Protein AF-A0A8T0K9V9-F1 (afdb_monomer_lite)

Structure (mmCIF, N/CA/C/O backbone):
data_AF-A0A8T0K9V9-F1
#
_entry.id   AF-A0A8T0K9V9-F1
#
loop_
_atom_site.group_PDB
_atom_site.id
_atom_site.type_symbol
_atom_site.label_atom_id
_atom_site.label_alt_id
_atom_site.label_comp_id
_atom_site.label_asym_id
_atom_site.label_entity_id
_atom_site.label_seq_id
_atom_site.pdbx_PDB_ins_code
_atom_site.Cartn_x
_atom_site.Cartn_y
_atom_site.Cartn_z
_atom_site.occupancy
_atom_site.B_iso_or_equiv
_atom_site.auth_seq_id
_atom_site.auth_comp_id
_atom_site.auth_asym_id
_atom_site.auth_atom_id
_atom_site.pdbx_PDB_model_num
ATOM 1 N N . MET A 1 1 ? 53.993 78.754 19.005 1.00 49.06 1 MET A N 1
ATOM 2 C CA . MET A 1 1 ? 53.383 77.654 19.781 1.00 49.06 1 MET A CA 1
ATOM 3 C C . MET A 1 1 ? 54.257 76.420 19.594 1.00 49.06 1 MET A C 1
ATOM 5 O O . MET A 1 1 ? 54.360 75.948 18.471 1.00 49.06 1 MET A O 1
ATOM 9 N N . GLY A 1 2 ? 55.010 76.030 20.627 1.00 36.38 2 GLY A N 1
ATOM 10 C CA . GLY A 1 2 ? 56.124 75.076 20.539 1.00 36.38 2 GLY A CA 1
ATOM 11 C C . GLY A 1 2 ? 55.754 73.613 20.822 1.00 36.38 2 GLY A C 1
ATOM 12 O O . GLY A 1 2 ? 54.993 73.338 21.738 1.00 36.38 2 GLY A O 1
ATOM 13 N N . GLU A 1 3 ? 56.299 72.740 19.970 1.00 30.52 3 GLU A N 1
ATOM 14 C CA . GLU A 1 3 ? 57.023 71.469 20.191 1.00 30.52 3 GLU A CA 1
ATOM 15 C C . GLU A 1 3 ? 56.778 70.508 21.390 1.00 30.52 3 GLU A C 1
ATOM 17 O O . GLU A 1 3 ? 56.715 70.913 22.544 1.00 30.52 3 GLU A O 1
ATOM 22 N N . ARG A 1 4 ? 56.937 69.209 21.039 1.00 33.09 4 ARG A N 1
ATOM 23 C CA . ARG A 1 4 ? 57.543 68.050 21.760 1.00 33.09 4 ARG A CA 1
ATOM 24 C C . ARG A 1 4 ? 56.681 66.994 22.484 1.00 33.09 4 ARG A C 1
ATOM 26 O O . ARG A 1 4 ? 56.208 67.188 23.590 1.00 33.09 4 ARG A O 1
ATOM 33 N N . ILE A 1 5 ? 56.590 65.831 21.816 1.00 41.34 5 ILE A N 1
ATOM 34 C CA . ILE A 1 5 ? 57.088 64.462 22.140 1.00 41.34 5 ILE A CA 1
ATOM 35 C C . ILE A 1 5 ? 57.384 64.084 23.619 1.00 41.34 5 ILE A C 1
ATOM 37 O O . ILE A 1 5 ? 58.019 64.852 24.338 1.00 41.34 5 ILE A O 1
ATOM 41 N N . HIS A 1 6 ? 57.142 62.785 23.899 1.00 37.69 6 HIS A N 1
ATOM 42 C CA . HIS A 1 6 ? 57.580 61.873 24.990 1.00 37.69 6 HIS A CA 1
ATOM 43 C C . HIS A 1 6 ? 56.507 61.653 26.068 1.00 37.69 6 HIS A C 1
ATOM 45 O O . HIS A 1 6 ? 55.886 62.599 26.519 1.00 37.69 6 HIS A O 1
ATOM 51 N N . GLY A 1 7 ? 56.217 60.449 26.560 1.00 33.22 7 GLY A N 1
ATOM 52 C CA . GLY A 1 7 ? 56.815 59.122 26.423 1.00 33.22 7 GLY A CA 1
ATOM 53 C C . GLY A 1 7 ? 56.425 58.294 27.660 1.00 33.22 7 GLY A C 1
ATOM 54 O O . GLY A 1 7 ? 56.064 58.880 28.672 1.00 33.22 7 GLY A O 1
ATOM 55 N N . GLY A 1 8 ? 56.536 56.962 27.572 1.00 33.56 8 GLY A N 1
ATOM 56 C CA . GLY A 1 8 ? 56.574 56.031 28.719 1.00 33.56 8 GLY A CA 1
ATOM 57 C C . GLY A 1 8 ? 55.235 55.838 29.453 1.00 33.56 8 GLY A C 1
ATOM 58 O O . GLY A 1 8 ? 54.564 56.790 29.801 1.00 33.56 8 GLY A O 1
ATOM 59 N N . GLY A 1 9 ? 54.727 54.635 29.708 1.00 34.03 9 GLY A N 1
ATOM 60 C CA . GLY A 1 9 ? 55.430 53.436 30.154 1.00 34.03 9 GLY A CA 1
ATOM 61 C C . GLY A 1 9 ? 55.174 53.206 31.655 1.00 34.03 9 GLY A C 1
ATOM 62 O O . GLY A 1 9 ? 55.412 54.099 32.458 1.00 34.03 9 GLY A O 1
ATOM 63 N N . ASN A 1 10 ? 54.749 51.982 31.991 1.00 38.03 10 ASN A N 1
ATOM 64 C CA . ASN A 1 10 ? 54.645 51.352 33.319 1.00 38.03 10 ASN A CA 1
ATOM 65 C C . ASN A 1 10 ? 53.397 51.582 34.190 1.00 38.03 10 ASN A C 1
ATOM 67 O O . ASN A 1 10 ? 53.400 52.342 35.153 1.00 38.03 10 ASN A O 1
ATOM 71 N N . GLY A 1 11 ? 52.390 50.735 33.952 1.00 38.50 11 GLY A N 1
ATOM 72 C CA . GLY A 1 11 ? 51.489 50.213 34.982 1.00 38.50 11 GLY A CA 1
ATOM 73 C C . GLY A 1 11 ? 51.527 48.683 34.937 1.00 38.50 11 GLY A C 1
ATOM 74 O O . GLY A 1 11 ? 50.989 48.080 34.012 1.00 38.50 11 GLY A O 1
ATOM 75 N N . ASN A 1 12 ? 52.227 48.074 35.895 1.00 41.50 12 ASN A N 1
ATOM 76 C CA . ASN A 1 12 ? 52.485 46.638 36.010 1.00 41.50 12 ASN A CA 1
ATOM 77 C C . ASN A 1 12 ? 51.187 45.828 36.177 1.00 41.50 12 ASN A C 1
ATOM 79 O O . ASN A 1 12 ? 50.644 45.731 37.276 1.00 41.50 12 ASN A O 1
ATOM 83 N N . GLY A 1 13 ? 50.718 45.206 35.095 1.00 38.53 13 GLY A N 1
ATOM 84 C CA . GLY A 1 13 ? 49.773 44.094 35.153 1.00 38.53 13 GLY A CA 1
ATOM 85 C C . GLY A 1 13 ? 50.539 42.787 35.330 1.00 38.53 13 GLY A C 1
ATOM 86 O O . GLY A 1 13 ? 51.265 42.367 34.431 1.00 38.53 13 GLY A O 1
ATOM 87 N N . CYS A 1 14 ? 50.398 42.152 36.492 1.00 48.59 14 CYS A N 1
ATOM 88 C CA . CYS A 1 14 ? 50.911 40.813 36.762 1.00 48.59 14 CYS A CA 1
ATOM 89 C C . CYS A 1 14 ? 50.160 39.789 35.897 1.00 48.59 14 CYS A C 1
ATOM 91 O O . CYS A 1 14 ? 49.126 39.260 36.301 1.00 48.59 14 CYS A O 1
ATOM 93 N N . TYR A 1 15 ? 50.668 39.511 34.698 1.00 40.44 15 TYR A N 1
ATOM 94 C CA . TYR A 1 15 ? 50.209 38.381 33.900 1.00 40.44 15 TYR A CA 1
ATOM 95 C C . TYR A 1 15 ? 50.884 37.115 34.424 1.00 40.44 15 TYR A C 1
ATOM 97 O O . TYR A 1 15 ? 52.093 36.933 34.283 1.00 40.44 15 TYR A O 1
ATOM 105 N N . PHE A 1 16 ? 50.093 36.242 35.044 1.00 42.12 16 PHE A N 1
ATOM 106 C CA . PHE A 1 16 ? 50.491 34.871 35.337 1.00 42.12 16 PHE A CA 1
ATOM 107 C C . PHE A 1 16 ? 50.891 34.185 34.027 1.00 42.12 16 PHE A C 1
ATOM 109 O O . PHE A 1 16 ? 50.049 33.888 33.180 1.00 42.12 16 PHE A O 1
ATOM 116 N N . HIS A 1 17 ? 52.191 33.963 33.849 1.00 38.41 17 HIS A N 1
ATOM 117 C CA . HIS A 1 17 ? 52.732 33.189 32.743 1.00 38.41 17 HIS A CA 1
ATOM 118 C C . HIS A 1 17 ? 52.486 31.707 33.049 1.00 38.41 17 HIS A C 1
ATOM 120 O O . HIS A 1 17 ? 53.282 31.054 33.721 1.00 38.41 17 HIS A O 1
ATOM 126 N N . PHE A 1 18 ? 51.336 31.186 32.622 1.00 40.88 18 PHE A N 1
ATOM 127 C CA . PHE A 1 18 ? 51.135 29.742 32.575 1.00 40.88 18 PHE A CA 1
ATOM 128 C C . PHE A 1 18 ? 51.980 29.178 31.424 1.00 40.88 18 PHE A C 1
ATOM 130 O O . PHE A 1 18 ? 51.902 29.709 30.312 1.00 40.88 18 PHE A O 1
ATOM 137 N N . PRO A 1 19 ? 52.791 28.128 31.652 1.00 54.06 19 PRO A N 1
ATOM 138 C CA . PRO A 1 19 ? 53.475 27.453 30.560 1.00 54.06 19 PRO A CA 1
ATOM 139 C C . PRO A 1 19 ? 52.430 26.903 29.575 1.00 54.06 19 PRO A C 1
ATOM 141 O O . PRO A 1 19 ? 51.376 26.425 30.011 1.00 54.06 19 PRO A O 1
ATOM 144 N N . PRO A 1 20 ? 52.684 26.966 28.257 1.00 51.59 20 PRO A N 1
ATOM 145 C CA . PRO A 1 20 ? 51.788 26.368 27.279 1.00 51.59 20 PRO A CA 1
ATOM 146 C C . PRO A 1 20 ? 51.631 24.867 27.581 1.00 51.59 20 PRO A C 1
ATOM 148 O O . PRO A 1 20 ? 52.621 24.214 27.930 1.00 51.59 20 PRO A O 1
ATOM 151 N N . PRO A 1 21 ? 50.416 24.299 27.464 1.00 51.41 21 PRO A N 1
ATOM 152 C CA . PRO A 1 21 ? 50.237 22.860 27.594 1.00 51.41 21 PRO A CA 1
ATOM 153 C C . PRO A 1 21 ? 51.125 22.152 26.560 1.00 51.41 21 PRO A C 1
ATOM 155 O O . PRO A 1 21 ? 51.281 22.667 25.445 1.00 51.41 21 PRO A O 1
ATOM 158 N N . PRO A 1 22 ? 51.721 20.995 26.902 1.00 51.38 22 PRO A N 1
ATOM 159 C CA . PRO A 1 22 ? 52.544 20.255 25.961 1.00 51.38 22 PRO A CA 1
ATOM 160 C C . PRO A 1 22 ? 51.727 19.996 24.696 1.00 51.38 22 PRO A C 1
ATOM 162 O O . PRO A 1 22 ? 50.596 19.508 24.756 1.00 51.38 22 PRO A O 1
ATOM 165 N N . SER A 1 23 ? 52.299 20.367 23.551 1.00 48.28 23 SER A N 1
ATOM 166 C CA . SER A 1 23 ? 51.749 20.042 22.240 1.00 48.28 23 SER A CA 1
ATOM 167 C C . SER A 1 23 ? 51.435 18.546 22.212 1.00 48.28 23 SER A C 1
ATOM 169 O O . SER A 1 23 ? 52.254 17.771 22.718 1.00 48.28 23 SER A O 1
ATOM 171 N N . PRO A 1 24 ? 50.288 18.110 21.656 1.00 47.69 24 PRO A N 1
ATOM 172 C CA . PRO A 1 24 ? 50.002 16.693 21.558 1.00 47.69 24 PRO A CA 1
ATOM 173 C C . PRO A 1 24 ? 51.162 16.059 20.803 1.00 47.69 24 PRO A C 1
ATOM 175 O O . PRO A 1 24 ? 51.429 16.385 19.643 1.00 47.69 24 PRO A O 1
ATOM 178 N N . VAL A 1 25 ? 51.894 15.204 21.513 1.00 41.22 25 VAL A N 1
ATOM 179 C CA . VAL A 1 25 ? 52.920 14.353 20.935 1.00 41.22 25 VAL A CA 1
ATOM 180 C C . VAL A 1 25 ? 52.225 13.663 19.775 1.00 41.22 25 VAL A C 1
ATOM 182 O O . VAL A 1 25 ? 51.202 13.003 19.967 1.00 41.22 25 VAL A O 1
ATOM 185 N N . ARG A 1 26 ? 52.707 13.899 18.553 1.00 44.88 26 ARG A N 1
ATOM 186 C CA . ARG A 1 26 ? 52.213 13.201 17.373 1.00 44.88 26 ARG A CA 1
ATOM 187 C C . ARG A 1 26 ? 52.628 11.748 17.536 1.00 44.88 26 ARG A C 1
ATOM 189 O O . ARG A 1 26 ? 53.677 11.335 17.046 1.00 44.88 26 ARG A O 1
ATOM 196 N N . SER A 1 27 ? 51.806 10.987 18.250 1.00 35.97 27 SER A N 1
ATOM 197 C CA . SER A 1 27 ? 51.788 9.539 18.208 1.00 35.97 27 SER A CA 1
ATOM 198 C C . SER A 1 27 ? 51.561 9.187 16.750 1.00 35.97 27 SER A C 1
ATOM 200 O O . SER A 1 27 ? 50.448 9.228 16.230 1.00 35.97 27 SER A O 1
ATOM 202 N N . SER A 1 28 ? 52.658 8.925 16.052 1.00 48.44 28 SER A N 1
ATOM 203 C CA . SER A 1 28 ? 52.647 8.350 14.718 1.00 48.44 28 SER A CA 1
ATOM 204 C C . SER A 1 28 ? 52.308 6.877 14.895 1.00 48.44 28 SER A C 1
ATOM 206 O O . SER A 1 28 ? 53.144 6.005 14.719 1.00 48.44 28 SER A O 1
ATOM 208 N N . SER A 1 29 ? 51.088 6.611 15.344 1.00 51.81 29 SER A N 1
ATOM 209 C CA . SER A 1 29 ? 50.519 5.279 15.462 1.00 51.81 29 SER A CA 1
ATOM 210 C C . SER A 1 29 ? 49.244 5.249 14.633 1.00 51.81 29 SER A C 1
ATOM 212 O O . SER A 1 29 ? 48.145 5.052 15.140 1.00 51.81 29 SER A O 1
ATOM 214 N N . SER A 1 30 ? 49.391 5.471 13.330 1.00 43.00 30 SER A N 1
ATOM 215 C CA . SER A 1 30 ? 48.490 4.848 12.372 1.00 43.00 30 SER A CA 1
ATOM 216 C C . SER A 1 30 ? 49.151 3.546 11.938 1.00 43.00 30 SER A C 1
ATOM 218 O O . SER A 1 30 ? 49.705 3.454 10.846 1.00 43.00 30 SER A O 1
ATOM 220 N N . SER A 1 31 ? 49.131 2.541 12.813 1.00 51.28 31 SER A N 1
ATOM 221 C CA . SER A 1 31 ? 49.179 1.158 12.351 1.00 51.28 31 SER A CA 1
ATOM 222 C C . SER A 1 31 ? 47.870 0.925 11.601 1.00 51.28 31 SER A C 1
ATOM 224 O O . SER A 1 31 ? 46.849 0.557 12.184 1.00 51.28 31 SER A O 1
ATOM 226 N N . ILE A 1 32 ? 47.871 1.283 10.320 1.00 49.62 32 ILE A N 1
ATOM 227 C CA . ILE A 1 32 ? 46.805 0.939 9.394 1.00 49.62 32 ILE A CA 1
ATOM 228 C C . ILE A 1 32 ? 46.822 -0.596 9.315 1.00 49.62 32 ILE A C 1
ATOM 230 O O . ILE A 1 32 ? 47.900 -1.172 9.163 1.00 49.62 32 ILE A O 1
ATOM 234 N N . PRO A 1 33 ? 45.680 -1.288 9.482 1.00 53.62 33 PRO A N 1
ATOM 235 C CA . PRO A 1 33 ? 45.641 -2.735 9.315 1.00 53.62 33 PRO A CA 1
ATOM 236 C C . PRO A 1 33 ? 46.193 -3.087 7.923 1.00 53.62 33 PRO A C 1
ATOM 238 O O . PRO A 1 33 ? 45.768 -2.452 6.952 1.00 53.62 33 PRO A O 1
ATOM 241 N N . PRO A 1 34 ? 47.104 -4.070 7.794 1.00 61.06 34 PRO A N 1
ATOM 242 C CA . PRO A 1 34 ? 47.804 -4.368 6.538 1.00 61.06 34 PRO A CA 1
ATOM 243 C C . PRO A 1 34 ? 46.846 -4.704 5.381 1.00 61.06 34 PRO A C 1
ATOM 245 O O . PRO A 1 34 ? 47.187 -4.536 4.212 1.00 61.06 34 PRO A O 1
ATOM 248 N N . ASP A 1 35 ? 45.615 -5.111 5.695 1.00 66.50 35 ASP A N 1
ATOM 249 C CA . ASP A 1 35 ? 44.564 -5.387 4.716 1.00 66.50 35 ASP A CA 1
ATOM 250 C C . ASP A 1 35 ? 44.012 -4.128 4.040 1.00 66.50 35 ASP A C 1
ATOM 252 O O . ASP A 1 35 ? 43.646 -4.173 2.868 1.00 66.50 35 ASP A O 1
ATOM 256 N N . ARG A 1 36 ? 43.990 -2.975 4.724 1.00 70.88 36 ARG A N 1
ATOM 257 C CA . ARG A 1 36 ? 43.486 -1.724 4.134 1.00 70.88 36 ARG A CA 1
ATOM 258 C C . ARG A 1 36 ? 44.461 -1.159 3.107 1.00 70.88 36 ARG A C 1
ATOM 260 O O . ARG A 1 36 ? 44.022 -0.629 2.094 1.00 70.88 36 ARG A O 1
ATOM 267 N N . GLU A 1 37 ? 45.762 -1.271 3.354 1.00 74.94 37 GLU A N 1
ATOM 268 C CA . GLU A 1 37 ? 46.802 -0.850 2.405 1.00 74.94 37 GLU A CA 1
ATOM 269 C C . GLU A 1 37 ? 46.832 -1.759 1.179 1.00 74.94 37 GLU A C 1
ATOM 271 O O . GLU A 1 37 ? 46.924 -1.261 0.058 1.00 74.94 37 GLU A O 1
ATOM 276 N N . ARG A 1 38 ? 46.662 -3.072 1.380 1.00 72.62 38 ARG A N 1
ATOM 277 C CA . ARG A 1 38 ? 46.495 -4.038 0.287 1.00 72.62 38 ARG A CA 1
ATOM 278 C C . ARG A 1 38 ? 45.258 -3.737 -0.546 1.00 72.62 38 ARG A C 1
ATOM 280 O O . ARG A 1 38 ? 45.383 -3.593 -1.753 1.00 72.62 38 ARG A O 1
ATOM 287 N N . TYR A 1 39 ? 44.108 -3.541 0.094 1.00 78.94 39 TYR A N 1
ATOM 288 C CA . TYR A 1 39 ? 42.864 -3.182 -0.585 1.00 78.94 39 TYR A CA 1
ATOM 289 C C . TYR A 1 39 ? 42.987 -1.862 -1.357 1.0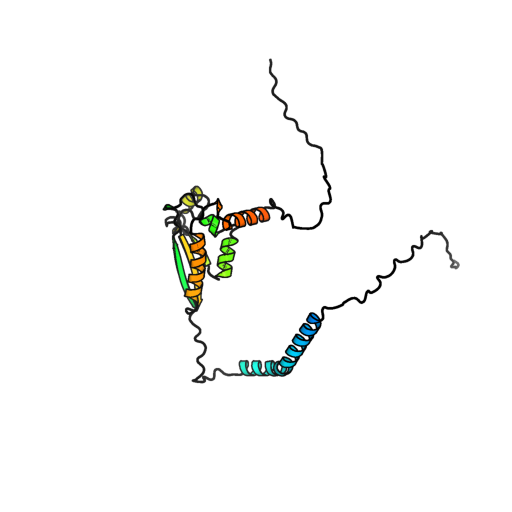0 78.94 39 TYR A C 1
ATOM 291 O O . TYR A 1 39 ? 42.531 -1.745 -2.492 1.00 78.94 39 TYR A O 1
ATOM 299 N N . PHE A 1 40 ? 43.649 -0.861 -0.769 1.00 80.44 40 PHE A N 1
ATOM 300 C CA . PHE A 1 40 ? 43.870 0.417 -1.437 1.00 80.44 40 PHE A CA 1
ATOM 301 C C . PHE A 1 40 ? 44.824 0.276 -2.628 1.00 80.44 40 PHE A C 1
ATOM 303 O O . PHE A 1 40 ? 44.564 0.864 -3.672 1.00 80.44 40 PHE A O 1
ATOM 310 N N . ALA A 1 41 ? 45.889 -0.522 -2.502 1.00 80.19 41 ALA A N 1
ATOM 311 C CA . ALA A 1 41 ? 46.809 -0.827 -3.595 1.00 80.19 41 ALA A CA 1
ATOM 312 C C . ALA A 1 41 ? 46.126 -1.618 -4.721 1.00 80.19 41 ALA A C 1
ATOM 314 O O . ALA A 1 41 ? 46.382 -1.355 -5.895 1.00 80.19 41 ALA A O 1
ATOM 315 N N . GLU A 1 42 ? 45.222 -2.532 -4.376 1.00 81.44 42 GLU A N 1
ATOM 316 C CA . GLU A 1 42 ? 44.453 -3.341 -5.319 1.00 81.44 42 GLU A CA 1
ATOM 317 C C . GLU A 1 42 ? 43.449 -2.482 -6.102 1.00 81.44 42 GLU A C 1
ATOM 319 O O . GLU A 1 42 ? 43.451 -2.512 -7.332 1.00 81.44 42 GLU A O 1
ATOM 324 N N . LEU A 1 43 ? 42.713 -1.594 -5.420 1.00 81.88 43 LEU A N 1
ATOM 325 C CA . LEU A 1 43 ? 41.870 -0.570 -6.053 1.00 81.88 43 LEU A CA 1
ATOM 326 C C . LEU A 1 43 ? 42.670 0.368 -6.968 1.00 81.88 43 LEU A C 1
ATOM 328 O O . LEU A 1 43 ? 42.202 0.756 -8.040 1.00 81.88 43 LEU A O 1
ATOM 332 N N . LEU A 1 44 ? 43.881 0.757 -6.561 1.00 80.38 44 LEU A N 1
ATOM 333 C CA . LEU A 1 44 ? 44.745 1.632 -7.357 1.00 80.38 44 LEU A CA 1
ATOM 334 C C . LEU A 1 44 ? 45.274 0.915 -8.603 1.00 80.38 44 LEU A C 1
ATOM 336 O O . LEU A 1 44 ? 45.301 1.509 -9.682 1.00 80.38 44 LEU A O 1
ATOM 340 N N . ALA A 1 45 ? 45.643 -0.359 -8.470 1.00 84.19 45 ALA A N 1
ATOM 341 C CA . ALA A 1 45 ? 46.053 -1.206 -9.581 1.00 84.19 45 ALA A CA 1
ATOM 342 C C . ALA A 1 45 ? 44.894 -1.438 -10.559 1.00 84.19 45 ALA A C 1
ATOM 344 O O . ALA A 1 45 ? 45.079 -1.347 -11.771 1.00 84.19 45 ALA A O 1
ATOM 345 N N . GLU A 1 46 ? 43.684 -1.675 -10.057 1.00 81.00 46 GLU A N 1
ATOM 346 C CA . GLU A 1 46 ? 42.486 -1.840 -10.879 1.00 81.00 46 GLU A CA 1
ATOM 347 C C . GLU A 1 46 ? 42.116 -0.546 -11.613 1.00 81.00 46 GLU A C 1
ATOM 349 O O . GLU A 1 46 ? 41.864 -0.557 -12.820 1.00 81.00 46 GLU A O 1
ATOM 354 N N . ARG A 1 47 ? 42.225 0.603 -10.938 1.00 77.69 47 ARG A N 1
ATOM 355 C CA . ARG A 1 47 ? 42.083 1.909 -11.586 1.00 77.69 47 ARG A CA 1
ATOM 356 C C . ARG A 1 47 ? 43.113 2.095 -12.700 1.00 77.69 47 ARG A C 1
ATOM 358 O O . ARG A 1 47 ? 42.738 2.546 -13.779 1.00 77.69 47 ARG A O 1
ATOM 365 N N . GLN A 1 48 ? 44.385 1.756 -12.475 1.00 80.44 48 GLN A N 1
ATOM 366 C CA . GLN A 1 48 ? 45.428 1.873 -13.503 1.00 80.44 48 GLN A CA 1
ATOM 367 C C . GLN A 1 48 ? 45.170 0.967 -14.717 1.00 80.44 48 GLN A C 1
ATOM 369 O O . GLN A 1 48 ? 45.459 1.386 -15.836 1.00 80.44 48 GLN A O 1
ATOM 374 N N . LYS A 1 49 ? 44.547 -0.208 -14.535 1.00 81.06 49 LYS A N 1
ATOM 375 C CA . LYS A 1 49 ? 44.096 -1.064 -15.651 1.00 81.06 49 LYS A CA 1
ATOM 376 C C . LYS A 1 49 ? 43.015 -0.396 -16.509 1.00 81.06 49 LYS A C 1
ATOM 378 O O . LYS A 1 49 ? 42.943 -0.663 -17.703 1.00 81.06 49 LYS A O 1
ATOM 383 N N . LEU A 1 50 ? 42.198 0.482 -15.923 1.00 73.88 50 LEU A N 1
ATOM 384 C CA . LEU A 1 50 ? 41.126 1.199 -16.621 1.00 73.88 50 LEU A CA 1
ATOM 385 C C . LEU A 1 50 ? 41.593 2.502 -17.296 1.00 73.88 50 LEU A C 1
ATOM 387 O O . LEU A 1 50 ? 40.949 2.957 -18.239 1.00 73.88 50 LEU A O 1
ATOM 391 N N . VAL A 1 51 ? 42.721 3.090 -16.872 1.00 77.19 51 VAL A N 1
ATOM 392 C CA . VAL A 1 51 ? 43.266 4.356 -17.416 1.00 77.19 51 VAL A CA 1
ATOM 393 C C . VAL A 1 51 ? 43.420 4.368 -18.951 1.00 77.19 51 VAL A C 1
ATOM 395 O O . VAL A 1 51 ? 43.023 5.370 -19.553 1.00 77.19 51 VAL A O 1
ATOM 398 N N . PRO A 1 52 ? 43.913 3.306 -19.621 1.00 77.50 52 PRO A N 1
ATOM 399 C CA . PRO A 1 52 ? 44.004 3.273 -21.085 1.00 77.50 52 PRO A CA 1
ATOM 400 C C . PRO A 1 52 ? 42.641 3.391 -21.779 1.00 77.50 52 PRO A C 1
ATOM 402 O O . PRO A 1 52 ? 42.540 3.979 -22.852 1.00 77.50 52 PRO A O 1
ATOM 405 N N . PHE A 1 53 ? 41.575 2.891 -21.147 1.00 71.50 53 PHE A N 1
ATOM 406 C CA . PHE A 1 53 ? 40.216 2.937 -21.687 1.00 71.50 53 PHE A CA 1
ATOM 407 C C . PHE A 1 53 ? 39.544 4.293 -21.461 1.00 71.50 53 PHE A C 1
ATOM 409 O O . PHE A 1 53 ? 38.710 4.696 -22.267 1.00 71.50 53 PHE A O 1
ATOM 416 N N . VAL A 1 54 ? 39.953 5.050 -20.435 1.00 70.06 54 VAL A N 1
ATOM 417 C CA . VAL A 1 54 ? 39.443 6.412 -20.184 1.00 70.06 54 VAL A CA 1
ATOM 418 C C . VAL A 1 54 ? 39.769 7.362 -21.338 1.00 70.06 54 VAL A C 1
ATOM 420 O O . VAL A 1 54 ? 38.984 8.261 -21.621 1.00 70.06 54 VAL A O 1
ATOM 423 N N . GLN A 1 55 ? 40.876 7.143 -22.052 1.00 66.00 55 GLN A N 1
ATOM 424 C CA . GLN A 1 55 ? 41.221 7.928 -23.244 1.00 66.00 55 GLN A CA 1
ATOM 425 C C . GLN A 1 55 ? 40.407 7.529 -24.485 1.00 66.00 55 GLN A C 1
ATOM 427 O O . GLN A 1 55 ? 40.269 8.332 -25.406 1.00 66.00 55 GLN A O 1
ATOM 432 N N . ILE A 1 56 ? 39.831 6.322 -24.483 1.00 65.75 56 ILE A N 1
ATOM 433 C CA . ILE A 1 56 ? 38.993 5.780 -25.561 1.00 65.75 56 ILE A CA 1
ATOM 434 C C . ILE A 1 56 ? 37.514 6.157 -25.349 1.00 65.75 56 ILE A C 1
ATOM 436 O O . ILE A 1 56 ? 36.769 6.318 -26.313 1.00 65.75 56 ILE A O 1
ATOM 440 N N . LEU A 1 57 ? 37.081 6.401 -24.104 1.00 65.56 57 LEU A N 1
ATOM 441 C CA . LEU A 1 57 ? 35.707 6.821 -23.775 1.00 65.56 57 LEU A CA 1
ATOM 442 C C . LEU A 1 57 ? 35.201 8.057 -24.562 1.00 65.56 57 LEU A C 1
ATOM 444 O O . LEU A 1 57 ? 34.063 8.009 -25.042 1.00 65.56 57 LEU A O 1
ATOM 448 N N . PRO A 1 58 ? 35.989 9.134 -24.771 1.00 64.94 58 PRO A N 1
ATOM 449 C CA . PRO A 1 58 ? 35.588 10.281 -25.591 1.00 64.94 58 PRO A CA 1
ATOM 450 C C . PRO A 1 58 ? 35.423 9.924 -27.073 1.00 64.94 58 PRO A C 1
ATOM 452 O O . PRO A 1 58 ? 34.624 10.533 -27.779 1.00 64.94 58 PRO A O 1
ATOM 455 N N . GLN A 1 59 ? 36.171 8.934 -27.564 1.00 65.81 59 GLN A N 1
ATOM 456 C CA . GLN A 1 59 ? 36.088 8.472 -28.951 1.00 65.81 59 GLN A CA 1
ATOM 457 C C . GLN A 1 59 ? 34.886 7.542 -29.142 1.00 65.81 59 GLN A C 1
ATOM 459 O O . GLN A 1 59 ? 34.168 7.689 -30.127 1.00 65.81 59 GLN A O 1
ATOM 464 N N . CYS A 1 60 ? 34.590 6.674 -28.169 1.00 57.75 60 CYS A N 1
ATOM 465 C CA . CYS A 1 60 ? 33.374 5.858 -28.155 1.00 57.75 60 CYS A CA 1
ATOM 466 C C . CYS A 1 60 ? 32.109 6.717 -28.111 1.00 57.75 60 CYS A C 1
ATOM 468 O O . CYS A 1 60 ? 31.193 6.487 -28.890 1.00 57.75 60 CYS A O 1
ATOM 470 N N . THR A 1 61 ? 32.064 7.737 -27.250 1.00 60.22 61 THR A N 1
ATOM 471 C CA . THR A 1 61 ? 30.925 8.672 -27.183 1.00 60.22 61 THR A CA 1
ATOM 472 C C . THR A 1 61 ? 30.788 9.491 -28.461 1.00 60.22 61 THR A C 1
ATOM 474 O O . THR A 1 61 ? 29.677 9.641 -28.968 1.00 60.22 61 THR A O 1
ATOM 477 N N . LYS A 1 62 ? 31.898 9.953 -29.051 1.00 61.75 62 LYS A N 1
ATOM 478 C CA . LYS A 1 62 ? 31.860 10.659 -30.338 1.00 61.75 62 LYS A CA 1
ATOM 479 C C . LYS A 1 62 ? 31.370 9.754 -31.475 1.00 61.75 62 LYS A C 1
ATOM 481 O O . LYS A 1 62 ? 30.537 10.205 -32.250 1.00 61.75 62 LYS A O 1
ATOM 486 N N . LEU A 1 63 ? 31.789 8.485 -31.532 1.00 59.44 63 LEU A N 1
ATOM 487 C CA . LEU A 1 63 ? 31.270 7.495 -32.490 1.00 59.44 63 LEU A CA 1
ATOM 488 C C . LEU A 1 63 ? 29.785 7.170 -32.255 1.00 59.44 63 LEU A C 1
ATOM 490 O O . LEU A 1 63 ? 29.036 7.065 -33.221 1.00 59.44 63 LEU A O 1
ATOM 494 N N . LEU A 1 64 ? 29.339 7.093 -30.995 1.00 58.94 64 LEU A N 1
ATOM 495 C CA . LEU A 1 64 ? 27.925 6.899 -30.645 1.00 58.94 64 LEU A CA 1
ATOM 496 C C . LEU A 1 64 ? 27.041 8.076 -31.093 1.00 58.94 64 LEU A C 1
ATOM 498 O O . LEU A 1 64 ? 25.873 7.884 -31.408 1.00 58.94 64 LEU A O 1
ATOM 502 N N . THR A 1 65 ? 27.600 9.290 -31.115 1.00 58.03 65 THR A N 1
ATOM 503 C CA . THR A 1 65 ? 26.863 10.534 -31.405 1.00 58.03 65 THR A CA 1
ATOM 504 C C . THR A 1 65 ? 26.956 10.943 -32.884 1.00 58.03 65 THR A C 1
ATOM 506 O O . THR A 1 65 ? 26.095 11.669 -33.369 1.00 58.03 65 THR A O 1
ATOM 509 N N . GLN A 1 66 ? 27.985 10.491 -33.619 1.00 52.06 66 GLN A N 1
ATOM 510 C CA . GLN A 1 66 ? 28.163 10.762 -35.057 1.00 52.06 66 GLN A CA 1
ATOM 511 C C . GLN A 1 66 ? 27.578 9.689 -35.980 1.00 52.06 66 GLN A C 1
ATOM 513 O O . GLN A 1 66 ? 27.593 9.890 -37.194 1.00 52.06 66 GLN A O 1
ATOM 518 N N . ALA A 1 67 ? 27.068 8.575 -35.450 1.00 46.25 67 ALA A N 1
ATOM 519 C CA . ALA A 1 67 ? 26.340 7.609 -36.259 1.00 46.25 67 ALA A CA 1
ATOM 520 C C . ALA A 1 67 ? 25.055 8.269 -36.806 1.00 46.25 67 ALA A C 1
ATOM 522 O O . ALA A 1 67 ? 24.181 8.642 -36.019 1.00 46.25 67 ALA A O 1
ATOM 523 N N . PRO A 1 68 ? 24.895 8.424 -38.136 1.00 50.41 68 PRO A N 1
ATOM 524 C CA . PRO A 1 68 ? 23.586 8.711 -38.710 1.00 50.41 68 PRO A CA 1
ATOM 525 C C . PRO A 1 68 ? 22.652 7.537 -38.371 1.00 50.41 68 PRO A C 1
ATOM 527 O O . PRO A 1 68 ? 23.155 6.436 -38.120 1.00 50.41 68 PRO A O 1
ATOM 530 N N . PRO A 1 69 ? 21.316 7.691 -38.424 1.00 51.41 69 PRO A N 1
ATOM 531 C CA . PRO A 1 69 ? 20.394 6.559 -38.387 1.00 51.41 69 PRO A CA 1
ATOM 532 C C . PRO A 1 69 ? 20.537 5.760 -39.694 1.00 51.41 69 PRO A C 1
ATOM 534 O O . PRO A 1 69 ? 19.694 5.803 -40.583 1.00 51.41 69 PRO A O 1
ATOM 537 N N . MET A 1 70 ? 21.668 5.082 -39.859 1.00 49.16 70 MET A N 1
ATOM 538 C CA . MET A 1 70 ? 21.953 4.199 -40.971 1.00 49.16 70 MET A CA 1
ATOM 539 C C . MET A 1 70 ? 21.485 2.821 -40.519 1.00 49.16 70 MET A C 1
ATOM 541 O O . MET A 1 70 ? 22.107 2.182 -39.671 1.00 49.16 70 MET A O 1
ATOM 545 N N . GLY A 1 71 ? 20.317 2.424 -41.022 1.00 48.84 71 GLY A N 1
ATOM 546 C CA . GLY A 1 71 ? 19.717 1.125 -40.761 1.00 48.84 71 GLY A CA 1
ATOM 547 C C . GLY A 1 71 ? 20.660 0.002 -41.175 1.00 48.84 71 GLY A C 1
ATOM 548 O O . GLY A 1 71 ? 20.772 -0.325 -42.352 1.00 48.84 71 GLY A O 1
ATOM 549 N N . TRP A 1 72 ? 21.324 -0.592 -40.189 1.00 42.09 72 TRP A N 1
ATOM 550 C CA . TRP A 1 72 ? 21.904 -1.922 -40.289 1.00 42.09 72 TRP A CA 1
ATOM 551 C C . TRP A 1 72 ? 20.764 -2.945 -40.176 1.00 42.09 72 TRP A C 1
ATOM 553 O O . TRP A 1 72 ? 20.125 -3.005 -39.122 1.00 42.09 72 TRP A O 1
ATOM 563 N N . PRO A 1 73 ? 20.489 -3.779 -41.195 1.00 49.44 73 PRO A N 1
ATOM 564 C CA . PRO A 1 73 ? 19.581 -4.908 -41.046 1.00 49.44 73 PRO A CA 1
ATOM 565 C C . PRO A 1 73 ? 20.332 -6.014 -40.293 1.00 49.44 73 PRO A C 1
ATOM 567 O O . PRO A 1 73 ? 20.919 -6.901 -40.902 1.00 49.44 73 PRO A O 1
ATOM 570 N N . GLY A 1 74 ? 20.408 -5.928 -38.963 1.00 46.59 74 GLY A N 1
ATOM 571 C CA . GLY A 1 74 ? 21.110 -6.964 -38.195 1.00 46.59 74 GLY A CA 1
ATOM 572 C C . GLY A 1 74 ? 21.352 -6.718 -36.710 1.00 46.59 74 GLY A C 1
ATOM 573 O O . GLY A 1 74 ? 21.679 -7.670 -36.012 1.00 46.59 74 GLY A O 1
ATOM 574 N N . THR A 1 75 ? 21.148 -5.506 -36.189 1.00 44.00 75 THR A N 1
ATOM 575 C CA . THR A 1 75 ? 21.005 -5.314 -34.740 1.00 44.00 75 THR A CA 1
ATOM 576 C C . THR A 1 75 ? 19.536 -5.043 -34.469 1.00 44.00 75 THR A C 1
ATOM 578 O O . THR A 1 75 ? 19.002 -3.998 -34.841 1.00 44.00 75 THR A O 1
ATOM 581 N N . GLN A 1 76 ? 18.836 -6.044 -33.931 1.00 45.75 76 GLN A N 1
ATOM 582 C CA . GLN A 1 76 ? 17.518 -5.829 -33.356 1.00 45.75 76 GLN A CA 1
ATOM 583 C C . GLN A 1 76 ? 17.715 -4.768 -32.278 1.00 45.75 76 GLN A C 1
ATOM 585 O O . GLN A 1 76 ? 18.282 -5.049 -31.222 1.00 45.75 76 GLN A O 1
ATOM 590 N N . GLY A 1 77 ? 17.308 -3.530 -32.577 1.00 47.41 77 GLY A N 1
ATOM 591 C CA . GLY A 1 77 ? 17.071 -2.547 -31.538 1.00 47.41 77 GLY A CA 1
ATOM 592 C C . GLY A 1 77 ? 16.264 -3.266 -30.475 1.00 47.41 77 GLY A C 1
ATOM 593 O O . GLY A 1 77 ? 15.293 -3.939 -30.826 1.00 47.41 77 GLY A O 1
ATOM 594 N N . VAL A 1 78 ? 16.737 -3.222 -29.226 1.00 54.81 78 VAL A N 1
ATOM 595 C CA . VAL A 1 78 ? 15.978 -3.722 -28.079 1.00 54.81 78 VAL A CA 1
ATOM 596 C C . VAL A 1 78 ? 14.541 -3.284 -28.336 1.00 54.81 78 VAL A C 1
ATOM 598 O O . VAL A 1 78 ? 14.339 -2.072 -28.471 1.00 54.81 78 VAL A O 1
ATOM 601 N N . PRO A 1 79 ? 13.589 -4.211 -28.560 1.00 57.94 79 PRO A N 1
ATOM 602 C CA . PRO A 1 79 ? 12.223 -3.802 -28.801 1.00 57.94 79 PRO A CA 1
ATOM 603 C C . PRO A 1 79 ? 11.860 -2.994 -27.566 1.00 57.94 79 PRO A C 1
ATOM 605 O O . PRO A 1 79 ? 11.887 -3.524 -26.458 1.00 57.94 79 PRO A O 1
ATOM 608 N N . SER A 1 80 ? 11.664 -1.685 -27.725 1.00 64.56 80 SER A N 1
ATOM 609 C CA . SER A 1 80 ? 11.179 -0.849 -26.640 1.00 64.56 80 SER A CA 1
ATOM 610 C C . SER A 1 80 ? 9.779 -1.363 -26.380 1.00 64.56 80 SER A C 1
ATOM 612 O O . SER A 1 80 ? 8.850 -1.039 -27.127 1.00 64.56 80 SER A O 1
ATOM 614 N N . THR A 1 81 ? 9.655 -2.285 -25.435 1.00 79.88 81 THR A N 1
ATOM 615 C CA . THR A 1 81 ? 8.382 -2.924 -25.181 1.00 79.88 81 THR A CA 1
ATOM 616 C C . THR A 1 81 ? 7.423 -1.850 -24.695 1.00 79.88 81 THR A C 1
ATOM 618 O O . THR A 1 81 ? 7.816 -0.956 -23.933 1.00 79.88 81 THR A O 1
ATOM 621 N N . PRO A 1 82 ? 6.199 -1.826 -25.246 1.00 87.62 82 PRO A N 1
ATOM 622 C CA . PRO A 1 82 ? 5.276 -0.742 -24.979 1.00 87.62 82 PRO A CA 1
ATOM 623 C C . PRO A 1 82 ? 5.009 -0.677 -23.477 1.00 87.62 82 PRO A C 1
ATOM 625 O O . PRO A 1 82 ? 4.809 -1.700 -22.817 1.00 87.62 82 PRO A O 1
ATOM 628 N N . ILE A 1 83 ? 5.026 0.540 -22.934 1.00 91.62 83 ILE A N 1
ATOM 629 C CA . ILE A 1 83 ? 4.613 0.770 -21.553 1.00 91.62 83 ILE A CA 1
ATOM 630 C C . ILE A 1 83 ? 3.110 0.534 -21.507 1.00 91.62 83 ILE A C 1
ATOM 632 O O . ILE A 1 83 ? 2.335 1.205 -22.189 1.00 91.62 83 ILE A O 1
ATOM 636 N N . VAL A 1 84 ? 2.709 -0.446 -20.711 1.00 94.19 84 VAL A N 1
ATOM 637 C CA . VAL A 1 84 ? 1.314 -0.800 -20.497 1.00 94.19 84 VAL A CA 1
ATOM 638 C C . VAL A 1 84 ? 0.923 -0.423 -19.077 1.00 94.19 84 VAL A C 1
ATOM 640 O O . VAL A 1 84 ? 1.735 -0.447 -18.154 1.00 94.19 84 VAL A O 1
ATOM 643 N N . LYS A 1 85 ? -0.348 -0.077 -18.895 1.00 95.75 85 LYS A N 1
ATOM 644 C CA . LYS A 1 85 ? -0.938 0.154 -17.579 1.00 95.75 85 LYS A CA 1
ATOM 645 C C . LYS A 1 85 ? -1.826 -1.029 -17.227 1.00 95.75 85 LYS A C 1
ATOM 647 O O . LYS A 1 85 ? -2.717 -1.386 -17.996 1.00 95.75 85 LYS A O 1
ATOM 652 N N . ARG A 1 86 ? -1.602 -1.628 -16.061 1.00 95.69 86 ARG A N 1
ATOM 653 C CA . ARG A 1 86 ? -2.429 -2.718 -15.526 1.00 95.69 86 ARG A CA 1
ATOM 654 C C . ARG A 1 86 ? -2.881 -2.377 -14.113 1.00 95.69 86 ARG A C 1
ATOM 656 O O . ARG A 1 86 ? -2.159 -1.731 -13.357 1.00 95.69 86 ARG A O 1
ATOM 663 N N . VAL A 1 87 ? -4.097 -2.802 -13.780 1.00 96.50 87 VAL A N 1
ATOM 664 C CA . VAL A 1 87 ? -4.714 -2.572 -12.472 1.00 96.50 87 VAL A CA 1
ATOM 665 C C . VAL A 1 87 ? -5.249 -3.897 -11.943 1.00 96.50 87 VAL A C 1
ATOM 667 O O . VAL A 1 87 ? -5.992 -4.579 -12.645 1.00 96.50 87 VAL A O 1
ATOM 670 N N . ILE A 1 88 ? -4.882 -4.247 -10.712 1.00 96.62 88 ILE A N 1
ATOM 671 C CA . ILE A 1 88 ? -5.388 -5.420 -9.991 1.00 96.62 88 ILE A CA 1
ATOM 672 C C . ILE A 1 88 ? -6.227 -4.948 -8.809 1.00 96.62 88 ILE A C 1
ATOM 674 O O . ILE A 1 88 ? -5.864 -3.994 -8.121 1.00 96.62 88 ILE A O 1
ATOM 678 N N . ARG A 1 89 ? -7.344 -5.633 -8.564 1.00 96.44 89 ARG A N 1
ATOM 679 C CA . ARG A 1 89 ? -8.215 -5.411 -7.410 1.00 96.44 89 ARG A CA 1
ATOM 680 C C . ARG A 1 89 ? -8.084 -6.570 -6.425 1.00 96.44 89 ARG A C 1
ATOM 682 O O . ARG A 1 89 ? -8.247 -7.720 -6.814 1.00 96.44 89 ARG A O 1
ATOM 689 N N . LEU A 1 90 ? -7.834 -6.243 -5.160 1.00 96.50 90 LEU A N 1
ATOM 690 C CA . LEU A 1 90 ? -7.791 -7.175 -4.034 1.00 96.50 90 LEU A CA 1
ATOM 691 C C . LEU A 1 90 ? -8.931 -6.846 -3.069 1.00 96.50 90 LEU A C 1
ATOM 693 O O . LEU A 1 90 ? -8.977 -5.745 -2.517 1.00 96.50 90 LEU A O 1
ATOM 697 N N . ASP A 1 91 ? -9.846 -7.786 -2.857 1.00 95.50 91 ASP A N 1
ATOM 698 C CA . ASP A 1 91 ? -10.944 -7.600 -1.907 1.00 95.50 91 ASP A CA 1
ATOM 699 C C . ASP A 1 91 ? -10.468 -7.841 -0.465 1.00 95.50 91 ASP A C 1
ATOM 701 O O . ASP A 1 91 ? -9.692 -8.758 -0.182 1.00 95.50 91 ASP A O 1
ATOM 705 N N . VAL A 1 92 ? -10.934 -7.007 0.469 1.00 95.62 92 VAL A N 1
ATOM 706 C CA . VAL A 1 92 ? -10.562 -7.106 1.886 1.00 95.62 92 VAL A CA 1
ATOM 707 C C . VAL A 1 92 ? -11.620 -7.919 2.639 1.00 95.62 92 VAL A C 1
ATOM 709 O O . VAL A 1 92 ? -12.796 -7.560 2.591 1.00 95.62 92 VAL A O 1
ATOM 712 N N . PRO A 1 93 ? -11.249 -8.976 3.389 1.00 93.94 93 PRO A N 1
ATOM 713 C CA . PRO A 1 93 ? -12.203 -9.878 4.038 1.00 93.94 93 PRO A CA 1
ATOM 714 C C . PRO A 1 93 ? -12.787 -9.300 5.344 1.00 93.94 93 PRO A C 1
ATOM 716 O O . PRO A 1 93 ? -12.733 -9.939 6.398 1.00 93.94 93 PRO A O 1
ATOM 719 N N . VAL A 1 94 ? -13.363 -8.095 5.285 1.00 92.75 94 VAL A N 1
ATOM 720 C CA . VAL A 1 94 ? -13.983 -7.415 6.437 1.00 92.75 94 VAL A CA 1
ATOM 721 C C . VAL A 1 94 ? -15.204 -8.156 6.974 1.00 92.75 94 VAL A C 1
ATOM 723 O O . VAL A 1 94 ? -15.405 -8.180 8.183 1.00 92.75 94 VAL A O 1
ATOM 726 N N . ASP A 1 95 ? -15.956 -8.842 6.109 1.00 91.38 95 ASP A N 1
ATOM 727 C CA . ASP A 1 95 ? -17.138 -9.616 6.514 1.00 91.38 95 ASP A CA 1
ATOM 728 C C . ASP A 1 95 ? -16.765 -10.818 7.391 1.00 91.38 95 ASP A C 1
ATOM 730 O O . ASP A 1 95 ? -17.503 -11.200 8.298 1.00 91.38 95 ASP A O 1
ATOM 734 N N . LYS A 1 96 ? -15.592 -11.414 7.136 1.00 92.88 96 LYS A N 1
ATOM 735 C CA . LYS A 1 96 ? -15.082 -12.565 7.896 1.00 92.88 96 LYS A CA 1
ATOM 736 C C . LYS A 1 96 ? -14.423 -12.138 9.206 1.00 92.88 96 LYS A C 1
ATOM 738 O O . LYS A 1 96 ? -14.447 -12.890 10.176 1.00 92.88 96 LYS A O 1
ATOM 743 N N . TYR A 1 97 ? -13.825 -10.947 9.229 1.00 92.62 97 TYR A N 1
ATOM 744 C CA . TYR A 1 97 ? -13.038 -10.447 10.356 1.00 92.62 97 TYR A CA 1
ATOM 745 C C . TYR A 1 97 ? -13.388 -8.982 10.673 1.00 92.62 97 TYR A C 1
ATOM 747 O O . TYR A 1 97 ? -12.538 -8.102 10.519 1.00 92.62 97 TYR A O 1
ATOM 755 N N . PRO A 1 98 ? -14.609 -8.697 11.1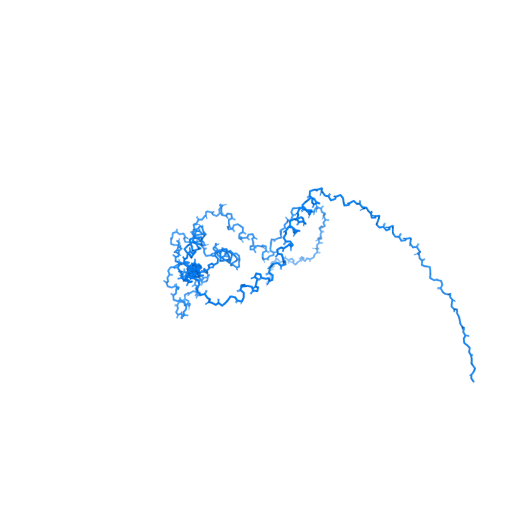64 1.00 90.62 98 PRO A N 1
ATOM 756 C CA . PRO A 1 98 ? -15.086 -7.324 11.371 1.00 90.62 98 PRO A CA 1
ATOM 757 C C . PRO A 1 98 ? -14.308 -6.559 12.452 1.00 90.62 98 PRO A C 1
ATOM 759 O O . PRO A 1 98 ? -14.216 -5.336 12.411 1.00 90.62 98 PRO A O 1
ATOM 762 N N . ASN A 1 99 ? -13.700 -7.273 13.404 1.00 89.75 99 ASN A N 1
ATOM 763 C CA . ASN A 1 99 ? -12.903 -6.675 14.480 1.00 89.75 99 ASN A CA 1
ATOM 764 C C . ASN A 1 99 ? -11.442 -6.402 14.073 1.00 89.75 99 ASN A C 1
ATOM 766 O O . ASN A 1 99 ? -10.665 -5.885 14.877 1.00 89.75 99 ASN A O 1
ATOM 770 N N . TYR A 1 100 ? -11.040 -6.766 12.851 1.00 92.12 100 TYR A N 1
ATOM 771 C CA . TYR A 1 100 ? -9.664 -6.640 12.387 1.00 92.12 100 TYR A CA 1
ATOM 772 C C . TYR A 1 100 ? -9.471 -5.404 11.502 1.00 92.12 100 TYR A C 1
ATOM 774 O O . TYR A 1 100 ? -10.128 -5.233 10.478 1.00 92.12 100 TYR A O 1
ATOM 782 N N . ASN A 1 101 ? -8.522 -4.539 11.867 1.00 92.69 101 ASN A N 1
ATOM 783 C CA . ASN A 1 101 ? -8.268 -3.301 11.131 1.00 92.69 101 ASN A CA 1
ATOM 784 C C . ASN A 1 101 ? -7.220 -3.492 10.020 1.00 92.69 101 ASN A C 1
ATOM 786 O O . ASN A 1 101 ? -6.039 -3.178 10.194 1.00 92.69 101 ASN A O 1
ATOM 790 N N . PHE A 1 102 ? -7.671 -3.971 8.859 1.00 95.00 102 PHE A N 1
ATOM 791 C CA . PHE A 1 102 ? -6.825 -4.154 7.674 1.00 95.00 102 PHE A CA 1
ATOM 792 C C . PHE A 1 102 ? -6.234 -2.834 7.154 1.00 95.00 102 PHE A C 1
ATOM 794 O O . PHE A 1 102 ? -5.038 -2.760 6.874 1.00 95.00 102 PHE A O 1
ATOM 801 N N . VAL A 1 103 ? -7.041 -1.769 7.077 1.00 95.31 103 VAL A N 1
ATOM 802 C CA . VAL A 1 103 ? -6.615 -0.456 6.553 1.00 95.31 103 VAL A CA 1
ATOM 803 C C . VAL A 1 103 ? -5.477 0.123 7.394 1.00 95.31 103 VAL A C 1
ATOM 805 O O . VAL A 1 103 ? -4.457 0.553 6.857 1.00 95.31 103 VAL A O 1
ATOM 808 N N . GLY A 1 104 ? -5.618 0.086 8.721 1.00 94.94 104 GLY A N 1
ATOM 809 C CA . GLY A 1 104 ? -4.594 0.551 9.654 1.00 94.94 104 GLY A CA 1
ATOM 810 C C . GLY A 1 104 ? -3.295 -0.250 9.555 1.00 94.94 104 GLY A C 1
ATOM 811 O O . GLY A 1 104 ? -2.217 0.341 9.590 1.00 94.94 104 GLY A O 1
ATOM 812 N N . ARG A 1 105 ? -3.391 -1.572 9.368 1.00 95.00 105 ARG A N 1
ATOM 813 C CA . ARG A 1 105 ? -2.234 -2.458 9.179 1.00 95.00 105 ARG A CA 1
ATOM 814 C C . ARG A 1 105 ? -1.481 -2.167 7.881 1.00 95.00 105 ARG A C 1
ATOM 816 O O . ARG A 1 105 ? -0.255 -2.129 7.900 1.00 95.00 105 ARG A O 1
ATOM 823 N N . ILE A 1 106 ? -2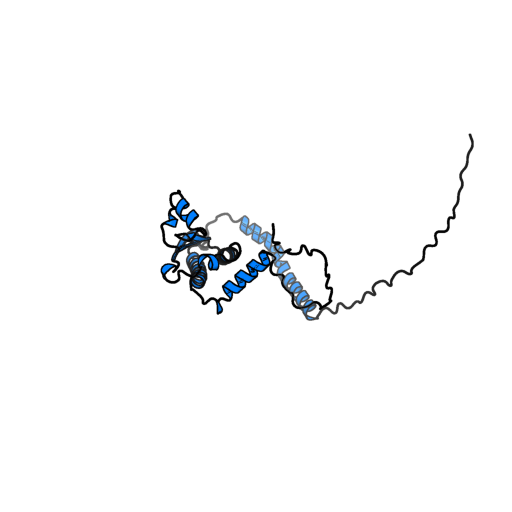.193 -1.919 6.780 1.00 95.94 106 ILE A N 1
ATOM 824 C CA . ILE A 1 106 ? -1.591 -1.593 5.477 1.00 95.94 106 ILE A CA 1
ATOM 825 C C . ILE A 1 106 ? -0.939 -0.204 5.506 1.00 95.94 106 ILE A C 1
ATOM 827 O O . ILE A 1 106 ? 0.219 -0.048 5.120 1.00 95.94 106 ILE A O 1
ATOM 831 N N . LEU A 1 107 ? -1.656 0.813 5.994 1.00 96.25 107 LEU A N 1
ATOM 832 C CA . LEU A 1 107 ? -1.156 2.191 6.037 1.00 96.25 107 LEU A CA 1
ATOM 833 C C . LEU A 1 107 ? 0.011 2.352 7.015 1.00 96.25 107 LEU A C 1
ATOM 835 O O . LEU A 1 107 ? 1.024 2.984 6.694 1.00 96.25 107 LEU A O 1
ATOM 839 N N . GLY A 1 108 ? -0.121 1.781 8.210 1.00 95.62 108 GLY A N 1
ATOM 840 C CA . GLY A 1 108 ? 0.835 1.955 9.291 1.00 95.62 108 GLY A CA 1
ATOM 841 C C . GLY A 1 108 ? 0.983 3.414 9.754 1.00 95.62 108 GLY A C 1
ATOM 842 O O . GLY A 1 108 ? 0.133 4.270 9.476 1.00 95.62 108 GLY A O 1
ATOM 843 N N . PRO A 1 109 ? 2.065 3.737 10.484 1.00 96.50 109 PRO A N 1
ATOM 844 C CA . PRO A 1 109 ? 2.255 5.056 11.081 1.00 96.50 109 PRO A CA 1
ATOM 845 C C . PRO A 1 109 ? 2.372 6.136 10.003 1.00 96.50 109 PRO A C 1
ATOM 847 O O . PRO A 1 109 ? 3.263 6.088 9.162 1.00 96.50 109 PRO A O 1
ATOM 850 N N . ARG A 1 110 ? 1.460 7.119 10.023 1.00 94.19 110 ARG A N 1
ATOM 851 C CA . ARG A 1 110 ? 1.399 8.234 9.051 1.00 94.19 110 ARG A CA 1
ATOM 852 C C . ARG A 1 110 ? 1.383 7.792 7.572 1.00 94.19 110 ARG A C 1
ATOM 854 O O . ARG A 1 110 ? 1.772 8.563 6.697 1.00 94.19 110 ARG A O 1
ATOM 861 N N . GLY A 1 111 ? 0.944 6.564 7.283 1.00 95.38 111 GLY A N 1
ATOM 862 C CA . GLY A 1 111 ? 0.976 6.004 5.927 1.00 95.38 111 GLY A CA 1
ATOM 863 C C . GLY A 1 111 ? 2.360 5.519 5.475 1.00 95.38 111 GLY A C 1
ATOM 864 O O . GLY A 1 111 ? 2.527 5.165 4.311 1.00 95.38 111 GLY A O 1
ATOM 865 N N . ASN A 1 112 ? 3.368 5.503 6.356 1.00 96.31 112 ASN A N 1
ATOM 866 C CA . ASN A 1 112 ? 4.735 5.121 5.999 1.00 96.31 112 ASN A CA 1
ATOM 867 C C . ASN A 1 112 ? 4.840 3.662 5.551 1.00 96.31 112 ASN A C 1
ATOM 869 O O . ASN A 1 112 ? 5.674 3.354 4.707 1.00 96.31 112 ASN A O 1
ATOM 873 N N . SER A 1 113 ? 4.025 2.756 6.105 1.00 96.19 113 SER A N 1
ATOM 874 C CA . SER A 1 113 ? 4.088 1.343 5.710 1.00 96.19 113 SER A CA 1
ATOM 875 C C . SER A 1 113 ? 3.628 1.163 4.271 1.00 96.19 113 SER A C 1
ATOM 877 O O . SER A 1 113 ? 4.365 0.570 3.487 1.00 96.19 113 SER A O 1
ATOM 879 N N . LEU A 1 114 ? 2.499 1.773 3.898 1.00 96.75 114 LEU A N 1
ATOM 880 C CA . LEU A 1 114 ? 2.028 1.760 2.515 1.00 96.75 114 LEU A CA 1
ATOM 881 C C . LEU A 1 114 ? 3.039 2.422 1.572 1.00 96.75 114 LEU A C 1
ATOM 883 O O . LEU A 1 114 ? 3.406 1.820 0.570 1.00 96.75 114 LEU A O 1
ATOM 887 N N . LYS A 1 115 ? 3.583 3.589 1.943 1.00 96.75 115 LYS A N 1
ATOM 888 C CA . LYS A 1 115 ? 4.619 4.271 1.146 1.00 96.75 115 LYS A CA 1
ATOM 889 C C . LYS A 1 115 ? 5.857 3.408 0.906 1.00 96.75 115 LYS A C 1
ATOM 891 O O . LYS A 1 115 ? 6.443 3.478 -0.166 1.00 96.75 115 LYS A O 1
ATOM 896 N N . ARG A 1 116 ? 6.275 2.597 1.887 1.00 95.56 116 ARG A N 1
ATOM 897 C CA . ARG A 1 116 ? 7.387 1.648 1.707 1.00 95.56 116 ARG A CA 1
ATOM 898 C C . ARG A 1 116 ? 7.035 0.553 0.700 1.00 95.56 116 ARG A C 1
ATOM 900 O O . ARG A 1 116 ? 7.885 0.209 -0.112 1.00 95.56 116 ARG A O 1
ATOM 907 N N . VAL A 1 117 ? 5.808 0.030 0.735 1.00 95.50 117 VAL A N 1
ATOM 908 C CA . VAL A 1 117 ? 5.336 -0.967 -0.243 1.00 95.50 117 VAL A CA 1
ATOM 909 C C . VAL A 1 117 ? 5.304 -0.365 -1.649 1.00 95.50 117 VAL A C 1
ATOM 911 O O . VAL A 1 117 ? 5.834 -0.973 -2.576 1.00 95.50 117 VAL A O 1
ATOM 914 N N . GLU A 1 118 ? 4.770 0.847 -1.804 1.00 96.31 118 GLU A N 1
ATOM 915 C CA . GLU A 1 118 ? 4.758 1.572 -3.084 1.00 96.31 118 GLU A CA 1
ATOM 916 C C . GLU A 1 118 ? 6.177 1.855 -3.593 1.00 96.31 118 GLU A C 1
ATOM 918 O O . GLU A 1 118 ? 6.477 1.591 -4.750 1.00 96.31 118 GLU A O 1
ATOM 923 N N . ALA A 1 119 ? 7.091 2.308 -2.729 1.00 95.75 119 ALA A N 1
ATOM 924 C CA . ALA A 1 119 ? 8.478 2.574 -3.114 1.00 95.75 119 ALA A CA 1
ATOM 925 C C . ALA A 1 119 ? 9.250 1.304 -3.510 1.00 95.75 119 ALA A C 1
ATOM 927 O O . ALA A 1 119 ? 10.093 1.350 -4.397 1.00 95.75 119 ALA A O 1
ATOM 928 N N . MET A 1 120 ? 8.974 0.171 -2.859 1.00 93.50 120 MET A N 1
ATOM 929 C CA . MET A 1 120 ? 9.654 -1.099 -3.134 1.00 93.50 120 MET A CA 1
ATOM 930 C C . MET A 1 120 ? 9.138 -1.788 -4.401 1.00 93.50 120 MET A C 1
ATOM 932 O O . MET A 1 120 ? 9.883 -2.493 -5.076 1.00 93.50 120 MET A O 1
ATOM 936 N N . THR A 1 121 ? 7.853 -1.617 -4.702 1.00 94.06 121 THR A N 1
ATOM 937 C CA . THR A 1 121 ? 7.197 -2.253 -5.854 1.00 94.06 121 THR A CA 1
ATOM 938 C C . THR A 1 121 ? 7.115 -1.332 -7.064 1.00 94.06 121 THR A C 1
ATOM 940 O O . THR A 1 121 ? 6.868 -1.812 -8.168 1.00 94.06 121 THR A O 1
ATOM 943 N N . GLU A 1 122 ? 7.330 -0.029 -6.856 1.00 95.25 122 GLU A N 1
ATOM 944 C CA . GLU A 1 122 ? 7.125 1.051 -7.827 1.00 95.25 122 GLU A CA 1
ATOM 945 C C . GLU A 1 122 ? 5.681 1.080 -8.381 1.00 95.25 122 GLU A C 1
ATOM 947 O O . GLU A 1 122 ? 5.408 1.656 -9.431 1.00 95.25 122 GLU A O 1
ATOM 952 N N . CYS A 1 123 ? 4.735 0.471 -7.659 1.00 96.06 123 CYS A N 1
ATOM 953 C CA . CYS A 1 123 ? 3.309 0.458 -7.978 1.00 96.06 123 CYS A CA 1
ATOM 954 C C . CYS A 1 123 ? 2.565 1.526 -7.164 1.00 96.06 123 CYS A C 1
ATOM 956 O O . CYS A 1 123 ? 2.984 1.903 -6.069 1.00 96.06 123 CYS A O 1
ATOM 958 N N . ARG A 1 124 ? 1.421 1.984 -7.674 1.00 96.50 124 ARG A N 1
ATOM 959 C CA . ARG A 1 124 ? 0.497 2.874 -6.960 1.00 96.50 124 ARG A CA 1
ATOM 960 C C . ARG A 1 124 ? -0.580 2.051 -6.279 1.00 96.50 124 ARG A C 1
ATOM 962 O O . ARG A 1 124 ? -1.197 1.203 -6.922 1.00 96.50 124 ARG A O 1
ATOM 969 N N . VAL A 1 125 ? -0.839 2.313 -5.004 1.00 97.31 125 VAL A N 1
ATOM 970 C CA . VAL A 1 125 ? -1.820 1.552 -4.230 1.00 97.31 125 VAL A CA 1
ATOM 971 C C . VAL A 1 125 ? -2.935 2.470 -3.734 1.00 97.31 125 VAL A C 1
ATOM 973 O O . VAL A 1 125 ? -2.704 3.466 -3.053 1.00 97.31 125 VAL A O 1
ATOM 976 N N . TYR A 1 126 ? -4.181 2.113 -4.038 1.00 96.38 126 TYR A N 1
ATOM 977 C CA . TYR A 1 126 ? -5.368 2.858 -3.633 1.00 96.38 126 TYR A CA 1
ATOM 978 C C . TYR A 1 126 ? -6.247 2.013 -2.719 1.00 96.38 126 TYR A C 1
ATOM 980 O O . TYR A 1 126 ? -6.683 0.930 -3.093 1.00 96.38 126 TYR A O 1
ATOM 988 N N . ILE A 1 127 ? -6.578 2.542 -1.544 1.00 96.19 127 ILE A N 1
ATOM 989 C CA . ILE A 1 127 ? -7.589 1.953 -0.661 1.00 96.19 127 ILE A CA 1
ATOM 990 C C . ILE A 1 127 ? -8.930 2.607 -1.002 1.00 96.19 127 ILE A C 1
ATOM 992 O O . ILE A 1 127 ? -9.061 3.831 -0.923 1.00 96.19 127 ILE A O 1
ATOM 996 N N . ARG A 1 128 ? -9.906 1.806 -1.430 1.00 95.38 128 ARG A N 1
ATOM 997 C CA . ARG A 1 128 ? -11.233 2.237 -1.898 1.00 95.38 128 ARG A CA 1
ATOM 998 C C . ARG A 1 128 ? -12.312 1.339 -1.287 1.00 95.38 128 ARG A C 1
ATOM 1000 O O . ARG A 1 128 ? -12.004 0.395 -0.569 1.00 95.38 128 ARG A O 1
ATOM 1007 N N . GLY A 1 129 ? -13.582 1.645 -1.535 1.00 95.00 129 GLY A N 1
ATOM 1008 C CA . GLY A 1 129 ? -14.697 0.918 -0.920 1.00 95.00 129 GLY A CA 1
ATOM 1009 C C . GLY A 1 129 ? -15.208 1.515 0.392 1.00 95.00 129 GLY A C 1
ATOM 1010 O O . GLY A 1 129 ? -14.666 2.497 0.914 1.00 95.00 129 GLY A O 1
ATOM 1011 N N . CYS A 1 130 ? -16.269 0.911 0.918 1.00 92.69 130 CYS A N 1
ATOM 1012 C CA . CYS A 1 130 ? -16.872 1.252 2.199 1.00 92.69 130 CYS A CA 1
ATOM 1013 C C . CYS A 1 130 ? -15.924 0.937 3.365 1.00 92.69 130 CYS A C 1
ATOM 1015 O O . CYS A 1 130 ? -15.296 -0.119 3.393 1.00 92.69 130 CYS A O 1
ATOM 1017 N N . GLY A 1 131 ? -15.805 1.838 4.337 1.00 91.50 131 GLY A N 1
ATOM 1018 C CA . GLY A 1 131 ? -14.861 1.702 5.453 1.00 91.50 131 GLY A CA 1
ATOM 1019 C C . GLY A 1 131 ? -13.420 2.100 5.113 1.00 91.50 131 GLY A C 1
ATOM 1020 O O . GLY A 1 131 ? -12.525 1.946 5.945 1.00 91.50 131 GLY A O 1
ATOM 1021 N N . SER A 1 132 ? -13.170 2.629 3.909 1.00 92.44 132 SER A N 1
ATOM 1022 C CA . SER A 1 132 ? -11.869 3.223 3.559 1.00 92.44 132 SER A CA 1
ATOM 1023 C C . SER A 1 132 ? -11.624 4.544 4.296 1.00 92.44 132 SER A C 1
ATOM 1025 O O . SER A 1 132 ? -10.473 4.931 4.519 1.00 92.44 132 SER A O 1
ATOM 1027 N N . VAL A 1 133 ? -12.692 5.232 4.715 1.00 92.31 133 VAL A N 1
ATOM 1028 C CA . VAL A 1 133 ? -12.621 6.477 5.478 1.00 92.31 133 VAL A CA 1
ATOM 1029 C C . VAL A 1 133 ? -12.726 6.158 6.965 1.00 92.31 133 VAL A C 1
ATOM 1031 O O . VAL A 1 133 ? -13.627 5.457 7.409 1.00 92.31 133 VAL A O 1
ATOM 1034 N N . LYS A 1 134 ? -11.815 6.724 7.764 1.00 89.69 134 LYS A N 1
ATOM 1035 C CA . LYS A 1 134 ? -11.746 6.469 9.213 1.00 89.69 134 LYS A CA 1
ATOM 1036 C C . LYS A 1 134 ? -13.064 6.754 9.949 1.00 89.69 134 LYS A C 1
ATOM 1038 O O . LYS A 1 134 ? -13.411 6.033 10.876 1.00 89.69 134 LYS A O 1
ATOM 1043 N N . ASP A 1 135 ? -13.756 7.825 9.568 1.00 92.06 135 ASP A N 1
ATOM 1044 C CA . ASP A 1 135 ? -14.976 8.282 10.232 1.00 92.06 135 ASP A CA 1
ATOM 1045 C C . ASP A 1 135 ? -16.218 7.883 9.415 1.00 92.06 135 ASP A C 1
ATOM 1047 O O . ASP A 1 135 ? -16.533 8.536 8.416 1.00 92.06 135 ASP A O 1
ATOM 1051 N N . SER A 1 136 ? -16.978 6.881 9.866 1.00 90.38 136 SER A N 1
ATOM 1052 C CA . SER A 1 136 ? -18.154 6.364 9.137 1.00 90.38 136 SER A CA 1
ATOM 1053 C C . SER A 1 136 ? -19.244 7.418 8.890 1.00 90.38 136 SER A C 1
ATOM 1055 O O . SER A 1 136 ? -19.839 7.456 7.819 1.00 90.38 136 SER A O 1
ATOM 1057 N N . ILE A 1 137 ? -19.462 8.340 9.837 1.00 91.94 137 ILE A N 1
ATOM 1058 C CA . ILE A 1 137 ? -20.443 9.436 9.687 1.00 91.94 137 ILE A CA 1
ATOM 1059 C C . ILE A 1 137 ? -20.024 10.404 8.570 1.00 91.94 137 ILE A C 1
ATOM 1061 O O . ILE A 1 137 ? -20.864 10.969 7.869 1.00 91.94 137 ILE A O 1
ATOM 1065 N N . LYS A 1 138 ? -18.715 10.644 8.413 1.00 91.81 138 LYS A N 1
ATOM 1066 C CA . LYS A 1 138 ? -18.210 11.486 7.322 1.00 91.81 138 LYS A CA 1
ATOM 1067 C C . LYS A 1 138 ? -18.296 10.743 6.001 1.00 91.81 138 LYS A C 1
ATOM 1069 O O . LYS A 1 138 ? -18.652 11.360 5.006 1.00 91.81 138 LYS A O 1
ATOM 1074 N N . GLU A 1 139 ? -17.994 9.448 6.011 1.00 92.94 139 GLU A N 1
ATOM 1075 C CA . GLU A 1 139 ? -18.099 8.590 4.837 1.00 92.94 139 GLU A CA 1
ATOM 1076 C C . GLU A 1 139 ? -19.502 8.650 4.228 1.00 92.94 139 GLU A C 1
ATOM 1078 O O . GLU A 1 139 ? -19.633 8.945 3.046 1.00 92.94 139 GLU A O 1
ATOM 1083 N N . GLU 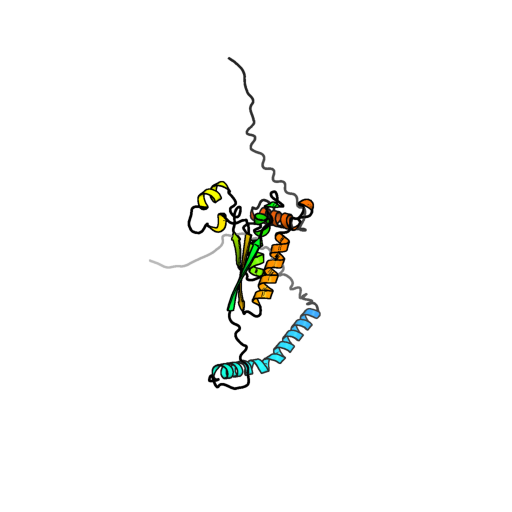A 1 140 ? -20.550 8.474 5.038 1.00 91.62 140 GLU A N 1
ATOM 1084 C CA . GLU A 1 140 ? -21.941 8.494 4.568 1.00 91.62 140 GLU A CA 1
ATOM 1085 C C . GLU A 1 140 ? -22.312 9.818 3.886 1.00 91.62 140 GLU A C 1
ATOM 1087 O O . GLU A 1 140 ? -22.879 9.814 2.800 1.00 91.62 140 GLU A O 1
ATOM 1092 N N . LYS A 1 141 ? -21.875 10.956 4.437 1.00 91.38 141 LYS A N 1
ATOM 1093 C CA . LYS A 1 141 ? -22.088 12.286 3.834 1.00 91.38 141 LYS A CA 1
ATOM 1094 C C . LYS A 1 141 ? -21.300 12.518 2.541 1.00 91.38 141 LYS A C 1
ATOM 1096 O O . LYS A 1 141 ? -21.580 13.471 1.813 1.00 91.38 141 LYS A O 1
ATOM 1101 N N . LEU A 1 142 ? -20.251 11.733 2.300 1.00 90.00 142 LEU A N 1
ATOM 1102 C CA . LEU A 1 142 ? -19.435 11.817 1.091 1.00 90.00 142 LEU A CA 1
ATOM 1103 C C . LEU A 1 142 ? -19.952 10.893 -0.014 1.00 90.00 142 LEU A C 1
ATOM 1105 O O . LEU A 1 142 ? -19.648 11.164 -1.170 1.00 90.00 142 LEU A O 1
ATOM 1109 N N . LYS A 1 143 ? -20.769 9.876 0.301 1.00 88.56 143 LYS A N 1
ATOM 1110 C CA . LYS A 1 143 ? -21.325 8.927 -0.686 1.00 88.56 143 LYS A CA 1
ATOM 1111 C C . LYS A 1 143 ? -22.114 9.598 -1.812 1.00 88.56 143 LYS A C 1
ATOM 1113 O O . LYS A 1 143 ? -22.135 9.074 -2.922 1.00 88.56 143 LYS A O 1
ATOM 1118 N N . ASP A 1 144 ? -22.714 10.753 -1.538 1.00 86.31 144 ASP A N 1
ATOM 1119 C CA . ASP A 1 144 ? -23.521 11.506 -2.505 1.00 86.31 144 ASP A CA 1
ATOM 1120 C C . ASP A 1 144 ? -22.706 12.510 -3.338 1.00 86.31 144 ASP A C 1
ATOM 1122 O O . ASP A 1 144 ? -23.264 13.253 -4.146 1.00 86.31 144 ASP A O 1
ATOM 1126 N N . LYS A 1 145 ? -21.381 12.571 -3.147 1.00 90.50 145 LYS A N 1
ATOM 1127 C CA . LYS A 1 145 ? -20.510 13.508 -3.864 1.00 90.50 145 LYS A CA 1
ATOM 1128 C C . LYS A 1 145 ? -19.824 12.853 -5.066 1.00 90.50 145 LYS A C 1
ATOM 1130 O O . LYS A 1 145 ? -19.377 11.706 -4.968 1.00 90.50 145 LYS A O 1
ATOM 1135 N N . PRO A 1 146 ? -19.635 13.596 -6.174 1.00 89.75 146 PRO A N 1
ATOM 1136 C CA . PRO A 1 146 ? -18.838 13.112 -7.295 1.00 89.75 146 PRO A CA 1
ATOM 1137 C C . PRO A 1 146 ? -17.402 12.822 -6.834 1.00 89.75 146 PRO A C 1
ATOM 1139 O O . PRO A 1 146 ? -16.822 13.578 -6.051 1.00 89.75 146 PRO A O 1
ATOM 1142 N N . GLY A 1 147 ? -16.838 11.707 -7.301 1.00 87.56 147 GLY A N 1
ATOM 1143 C CA . GLY A 1 147 ? -15.504 11.231 -6.911 1.00 87.56 147 GLY A CA 1
ATOM 1144 C C . GLY A 1 147 ? -15.473 10.259 -5.725 1.00 87.56 147 GLY A C 1
ATOM 1145 O O . GLY A 1 147 ? -14.432 9.651 -5.487 1.00 87.56 147 GLY A O 1
ATOM 1146 N N . TYR A 1 148 ? -16.599 10.049 -5.034 1.00 91.81 148 TYR A N 1
ATOM 1147 C CA . TYR A 1 148 ? -16.731 9.114 -3.904 1.00 91.81 148 TYR A CA 1
ATOM 1148 C C . TYR A 1 148 ? -17.657 7.923 -4.206 1.00 91.81 148 TYR A C 1
ATOM 1150 O O . TYR A 1 148 ? -18.102 7.221 -3.301 1.00 91.81 148 TYR A O 1
ATOM 1158 N N . GLU A 1 149 ? -17.929 7.656 -5.484 1.00 92.06 149 GLU A N 1
ATOM 1159 C CA . GLU A 1 149 ? -18.801 6.558 -5.938 1.00 92.06 149 GLU A CA 1
ATOM 1160 C C . GLU A 1 149 ? -18.336 5.190 -5.422 1.00 92.06 149 GLU A C 1
ATOM 1162 O O . GLU A 1 149 ? -19.150 4.343 -5.053 1.00 92.06 149 GLU A O 1
ATOM 1167 N N . HIS A 1 150 ? -17.018 5.028 -5.282 1.00 92.56 150 HIS A N 1
ATOM 1168 C CA . HIS A 1 150 ? -16.392 3.830 -4.737 1.00 92.56 150 HIS A CA 1
ATOM 1169 C C . HIS A 1 150 ? -16.839 3.501 -3.305 1.00 92.56 150 HIS A C 1
ATOM 1171 O O . HIS A 1 150 ? -16.657 2.374 -2.872 1.00 92.56 150 HIS A O 1
ATOM 1177 N N . LEU A 1 151 ? -17.405 4.440 -2.538 1.00 93.12 151 LEU A N 1
ATOM 1178 C CA . LEU A 1 151 ? -17.893 4.180 -1.175 1.00 93.12 151 LEU A CA 1
ATOM 1179 C C . LEU A 1 151 ? -19.141 3.278 -1.134 1.00 93.12 151 LEU A C 1
ATOM 1181 O O . LEU A 1 151 ? -19.549 2.844 -0.054 1.00 93.12 151 LEU A O 1
ATOM 1185 N N . LYS A 1 152 ? -19.775 3.021 -2.286 1.00 90.44 152 LYS A N 1
ATOM 1186 C CA . LYS A 1 152 ? -20.859 2.034 -2.431 1.00 90.44 152 LYS A CA 1
ATOM 1187 C C . LYS A 1 152 ? -20.334 0.611 -2.639 1.00 90.44 152 LYS A C 1
ATOM 1189 O O . LYS A 1 152 ? -21.083 -0.340 -2.448 1.00 90.44 152 LYS A O 1
ATOM 1194 N N . GLU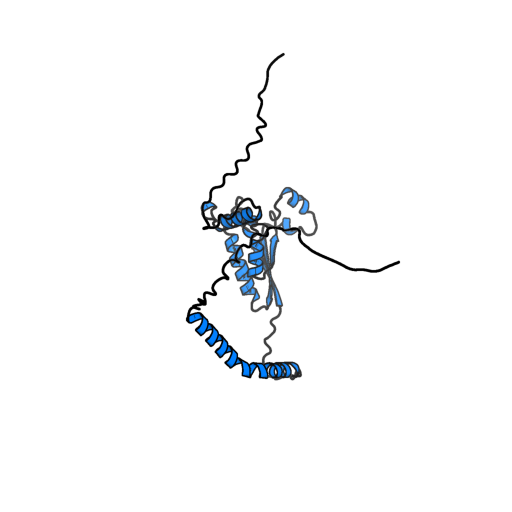 A 1 153 ? -19.073 0.467 -3.030 1.00 93.88 153 GLU A N 1
ATOM 1195 C CA . GLU A 1 153 ? -18.426 -0.827 -3.231 1.00 93.88 153 GLU A CA 1
ATOM 1196 C C . GLU A 1 153 ? -17.869 -1.379 -1.910 1.00 93.88 153 GLU A C 1
ATOM 1198 O O . GLU A 1 153 ? -17.562 -0.594 -1.011 1.00 93.88 153 GLU A O 1
ATOM 1203 N N . PRO A 1 154 ? -17.693 -2.707 -1.769 1.00 94.44 154 PRO A N 1
ATOM 1204 C CA . PRO A 1 154 ? -17.030 -3.283 -0.598 1.00 94.44 154 PRO A CA 1
ATOM 1205 C C . PRO A 1 154 ? -15.577 -2.801 -0.485 1.00 94.44 154 PRO A C 1
ATOM 1207 O O . PRO A 1 154 ? -14.976 -2.404 -1.486 1.00 94.44 154 PRO A O 1
ATOM 1210 N N . LEU A 1 155 ? -15.005 -2.836 0.724 1.00 96.00 155 LEU A N 1
ATOM 1211 C CA . LEU A 1 155 ? -13.613 -2.441 0.969 1.00 96.00 155 LEU A CA 1
ATOM 1212 C C . LEU A 1 155 ? -12.653 -3.249 0.083 1.00 96.00 155 LEU A C 1
ATOM 1214 O O . LEU A 1 155 ? -12.600 -4.477 0.165 1.00 96.00 155 LEU A O 1
ATOM 1218 N N . HIS A 1 156 ? -11.866 -2.556 -0.735 1.00 96.38 156 HIS A N 1
ATOM 1219 C CA . HIS A 1 156 ? -10.910 -3.182 -1.642 1.00 96.38 156 HIS A CA 1
ATOM 1220 C C . HIS A 1 156 ? -9.663 -2.316 -1.835 1.00 96.38 156 HIS A C 1
ATOM 1222 O O . HIS A 1 156 ? -9.659 -1.101 -1.613 1.00 96.38 156 HIS A O 1
ATOM 1228 N N . VAL A 1 157 ? -8.582 -2.960 -2.259 1.00 97.25 157 VAL A N 1
ATOM 1229 C CA . VAL A 1 157 ? -7.306 -2.325 -2.583 1.00 97.25 157 VAL A CA 1
ATOM 1230 C C . VAL A 1 157 ? -7.068 -2.452 -4.084 1.00 97.25 157 VAL A C 1
ATOM 1232 O O . VAL A 1 157 ? -7.142 -3.548 -4.632 1.00 97.25 157 VAL A O 1
ATOM 1235 N N . LEU A 1 158 ? -6.793 -1.335 -4.754 1.00 97.06 158 LEU A N 1
ATOM 1236 C CA . LEU A 1 158 ? -6.403 -1.303 -6.162 1.00 97.06 158 LEU A CA 1
ATOM 1237 C C . LEU A 1 158 ? -4.897 -1.095 -6.261 1.00 97.06 158 LEU A C 1
ATOM 1239 O O . LEU A 1 158 ? -4.370 -0.146 -5.685 1.00 97.06 158 LEU A O 1
ATOM 1243 N N . VAL A 1 159 ? -4.223 -1.954 -7.013 1.00 97.69 159 VAL A N 1
ATOM 1244 C CA . VAL A 1 159 ? -2.799 -1.836 -7.324 1.00 97.69 159 VAL A CA 1
ATOM 1245 C C . VAL A 1 159 ? -2.676 -1.494 -8.796 1.00 97.69 159 VAL A C 1
ATOM 1247 O O . VAL A 1 159 ? -3.047 -2.293 -9.652 1.00 97.69 159 VAL A O 1
ATOM 1250 N N . GLU A 1 160 ? -2.188 -0.297 -9.089 1.00 97.31 160 GLU A N 1
ATOM 1251 C CA . GLU A 1 160 ? -1.940 0.192 -10.438 1.00 97.31 160 GLU A CA 1
ATOM 1252 C C . GLU A 1 160 ? -0.438 0.191 -10.716 1.00 97.31 160 GLU A C 1
ATOM 1254 O O . GLU A 1 160 ? 0.354 0.733 -9.944 1.00 97.31 160 GLU A O 1
ATOM 1259 N N . ALA A 1 161 ? -0.055 -0.392 -11.844 1.00 96.06 161 ALA A N 1
ATOM 1260 C CA . ALA A 1 161 ? 1.321 -0.464 -12.297 1.00 96.06 161 ALA A CA 1
ATOM 1261 C C . ALA A 1 161 ? 1.414 0.040 -13.739 1.00 96.06 161 ALA A C 1
ATOM 1263 O O . ALA A 1 161 ? 0.540 -0.243 -14.563 1.00 96.06 161 ALA A O 1
ATOM 1264 N N . GLU A 1 162 ? 2.475 0.783 -14.034 1.00 95.31 162 GLU A N 1
ATOM 1265 C CA . GLU A 1 162 ? 2.764 1.331 -15.356 1.00 95.31 162 GLU A CA 1
ATOM 1266 C C . GLU A 1 162 ? 4.212 0.984 -15.698 1.00 95.31 162 GLU A C 1
ATOM 1268 O O . GLU A 1 162 ? 5.151 1.616 -15.221 1.00 95.31 162 GLU A O 1
ATOM 1273 N N . PHE A 1 163 ? 4.386 -0.088 -16.469 1.00 94.12 163 PHE A N 1
ATOM 1274 C CA . PHE A 1 163 ? 5.693 -0.645 -16.806 1.00 94.12 163 PHE A CA 1
ATOM 1275 C C . PHE A 1 163 ? 5.675 -1.252 -18.210 1.00 94.12 163 PHE A C 1
ATOM 1277 O O . PHE A 1 163 ? 4.597 -1.521 -18.749 1.00 94.12 163 PHE A O 1
ATOM 1284 N N . PRO A 1 164 ? 6.851 -1.523 -18.801 1.00 94.06 164 PRO A N 1
ATOM 1285 C CA . PRO A 1 164 ? 6.940 -2.349 -19.994 1.00 94.06 164 PRO A CA 1
ATOM 1286 C C . PRO A 1 164 ? 6.280 -3.717 -19.785 1.00 94.06 164 PRO A C 1
ATOM 1288 O O . PRO A 1 164 ? 6.344 -4.296 -18.693 1.00 94.06 164 PRO A O 1
ATOM 1291 N N . GLU A 1 165 ? 5.647 -4.230 -20.839 1.00 91.94 165 GLU A N 1
ATOM 1292 C CA . GLU A 1 165 ? 4.851 -5.463 -20.793 1.00 91.94 165 GLU A CA 1
ATOM 1293 C C . GLU A 1 165 ? 5.621 -6.677 -20.245 1.00 91.94 165 GLU A C 1
ATOM 1295 O O . GLU A 1 165 ? 5.045 -7.515 -19.548 1.00 91.94 165 GLU A O 1
ATOM 1300 N N . ASP A 1 166 ? 6.934 -6.722 -20.463 1.00 91.19 166 ASP A N 1
ATOM 1301 C CA . ASP A 1 166 ? 7.790 -7.834 -20.041 1.00 91.19 166 ASP A CA 1
ATOM 1302 C C . ASP A 1 166 ? 7.933 -7.940 -18.518 1.00 91.19 166 ASP A C 1
ATOM 1304 O O . ASP A 1 166 ? 8.122 -9.032 -17.982 1.00 91.19 166 ASP A O 1
ATOM 1308 N N . ILE A 1 167 ? 7.855 -6.809 -17.806 1.00 93.62 167 ILE A N 1
ATOM 1309 C CA . ILE A 1 167 ? 8.108 -6.751 -16.358 1.00 93.62 167 ILE A CA 1
ATOM 1310 C C . ILE A 1 167 ? 6.853 -6.452 -15.539 1.00 93.62 167 ILE A C 1
ATOM 1312 O O . ILE A 1 167 ? 6.845 -6.709 -14.334 1.00 93.62 167 ILE A O 1
ATOM 1316 N N . ILE A 1 168 ? 5.793 -5.919 -16.159 1.00 95.00 168 ILE A N 1
ATOM 1317 C CA . ILE A 1 168 ? 4.617 -5.435 -15.426 1.00 95.00 168 ILE A CA 1
ATOM 1318 C C . ILE A 1 168 ? 3.948 -6.527 -14.592 1.00 95.00 168 ILE A C 1
ATOM 1320 O O . ILE A 1 168 ? 3.561 -6.269 -13.456 1.00 95.00 168 ILE A O 1
ATOM 1324 N N . ASN A 1 169 ? 3.853 -7.748 -15.125 1.00 94.00 169 ASN A N 1
ATOM 1325 C CA . ASN A 1 169 ? 3.225 -8.864 -14.419 1.00 94.00 169 ASN A CA 1
ATOM 1326 C C . ASN A 1 169 ? 4.042 -9.239 -13.183 1.00 94.00 169 ASN A C 1
ATOM 1328 O O . ASN A 1 169 ? 3.500 -9.288 -12.089 1.00 94.00 169 ASN A O 1
ATOM 1332 N N . SER A 1 170 ? 5.364 -9.365 -13.328 1.00 94.50 170 SER A N 1
ATOM 1333 C CA . SER A 1 170 ? 6.253 -9.666 -12.202 1.00 94.50 170 SER A CA 1
ATOM 1334 C C . SER A 1 170 ? 6.204 -8.586 -11.112 1.00 94.50 170 SER A C 1
ATOM 1336 O O . SER A 1 170 ? 6.182 -8.909 -9.923 1.00 94.50 170 SER A O 1
ATOM 1338 N N . ARG A 1 171 ? 6.149 -7.301 -11.496 1.00 94.62 171 ARG A N 1
ATOM 1339 C CA . ARG A 1 171 ? 6.028 -6.186 -10.542 1.00 94.62 171 ARG A CA 1
ATOM 1340 C C . ARG A 1 171 ? 4.683 -6.182 -9.822 1.00 94.62 171 ARG A C 1
ATOM 1342 O O . ARG A 1 171 ? 4.657 -6.011 -8.602 1.00 94.62 171 ARG A O 1
ATOM 1349 N N . LEU A 1 172 ? 3.593 -6.417 -10.551 1.00 96.00 172 LEU A N 1
ATOM 1350 C CA . LEU A 1 172 ? 2.259 -6.538 -9.971 1.00 96.00 172 LEU A CA 1
ATOM 1351 C C . LEU A 1 172 ? 2.152 -7.732 -9.026 1.00 96.00 172 LEU A C 1
ATOM 1353 O O . LEU A 1 172 ? 1.693 -7.556 -7.902 1.00 96.00 172 LEU A O 1
ATOM 1357 N N . ASP A 1 173 ? 2.631 -8.906 -9.432 1.00 95.94 173 ASP A N 1
ATOM 1358 C CA . ASP A 1 173 ? 2.603 -10.121 -8.612 1.00 95.94 173 ASP A CA 1
ATOM 1359 C C . ASP A 1 173 ? 3.380 -9.924 -7.306 1.00 95.94 173 ASP A C 1
ATOM 1361 O O . ASP A 1 173 ? 2.923 -10.320 -6.233 1.00 95.94 173 ASP A O 1
ATOM 1365 N N . HIS A 1 174 ? 4.526 -9.236 -7.362 1.00 96.06 174 HIS A N 1
ATOM 1366 C CA . HIS A 1 174 ? 5.292 -8.898 -6.166 1.00 96.06 174 HIS A CA 1
ATOM 1367 C C . HIS A 1 174 ? 4.511 -7.967 -5.221 1.00 96.06 174 HIS A C 1
ATOM 1369 O O . HIS A 1 174 ? 4.470 -8.210 -4.012 1.00 96.06 174 HIS A O 1
ATOM 1375 N N . ALA A 1 175 ? 3.855 -6.931 -5.753 1.00 96.31 175 ALA A N 1
ATOM 1376 C CA . ALA A 1 175 ? 3.025 -6.028 -4.956 1.00 96.31 175 ALA A CA 1
ATOM 1377 C C . ALA A 1 175 ? 1.817 -6.742 -4.334 1.00 96.31 175 ALA A C 1
ATOM 1379 O O . ALA A 1 175 ? 1.527 -6.558 -3.147 1.00 96.31 175 ALA A O 1
ATOM 1380 N N . VAL A 1 176 ? 1.150 -7.593 -5.115 1.00 96.75 176 VAL A N 1
ATOM 1381 C CA . VAL A 1 176 ? 0.024 -8.416 -4.670 1.00 96.75 176 VAL A CA 1
ATOM 1382 C C . VAL A 1 176 ? 0.460 -9.352 -3.549 1.00 96.75 176 VAL A C 1
ATOM 1384 O O . VAL A 1 176 ? -0.176 -9.351 -2.502 1.00 96.75 176 VAL A O 1
ATOM 1387 N N . ALA A 1 177 ? 1.584 -10.056 -3.688 1.00 96.19 177 ALA A N 1
ATOM 1388 C CA . ALA A 1 177 ? 2.079 -10.970 -2.659 1.00 96.19 177 ALA A CA 1
ATOM 1389 C C . ALA A 1 177 ? 2.313 -10.275 -1.303 1.00 96.19 177 ALA A C 1
ATOM 1391 O O . ALA A 1 177 ? 1.991 -10.821 -0.244 1.00 96.19 177 ALA A O 1
ATOM 1392 N N . ILE A 1 178 ? 2.848 -9.049 -1.311 1.00 95.12 178 ILE A N 1
ATOM 1393 C CA . ILE A 1 178 ? 3.041 -8.261 -0.085 1.00 95.12 178 ILE A CA 1
ATOM 1394 C C . ILE A 1 178 ? 1.688 -7.880 0.522 1.00 95.12 178 ILE A C 1
ATOM 1396 O O . ILE A 1 178 ? 1.474 -8.066 1.722 1.00 95.12 178 ILE A O 1
ATOM 1400 N N . LEU A 1 179 ? 0.769 -7.361 -0.295 1.00 95.75 179 LEU A N 1
ATOM 1401 C CA . LEU A 1 179 ? -0.542 -6.903 0.165 1.00 95.75 179 LEU A CA 1
ATOM 1402 C C . LEU A 1 179 ? -1.416 -8.059 0.658 1.00 95.75 179 LEU A C 1
ATOM 1404 O O . LEU A 1 179 ? -2.020 -7.942 1.720 1.00 95.75 179 LEU A O 1
ATOM 1408 N N . GLU A 1 180 ? -1.426 -9.199 -0.025 1.00 95.31 180 GLU A N 1
ATOM 1409 C CA . GLU A 1 180 ? -2.130 -10.409 0.410 1.00 95.31 180 GLU A CA 1
ATOM 1410 C C . GLU A 1 180 ? -1.643 -10.899 1.773 1.00 95.31 180 GLU A C 1
ATOM 1412 O O . GLU A 1 180 ? -2.441 -11.313 2.615 1.00 95.31 180 GLU A O 1
ATOM 1417 N N . ASN A 1 181 ? -0.338 -10.814 2.038 1.00 93.81 181 ASN A N 1
ATOM 1418 C CA . ASN A 1 181 ? 0.207 -11.158 3.348 1.00 93.81 181 ASN A CA 1
ATOM 1419 C C . ASN A 1 181 ? -0.222 -10.167 4.441 1.00 93.81 181 ASN A C 1
ATOM 1421 O O . ASN A 1 181 ? -0.410 -10.569 5.590 1.00 93.81 181 ASN A O 1
ATOM 1425 N N . LEU A 1 182 ? -0.426 -8.892 4.101 1.00 92.44 182 LEU A N 1
ATOM 1426 C CA . LEU A 1 182 ? -0.973 -7.893 5.025 1.00 92.44 182 LEU A CA 1
ATOM 1427 C C . LEU A 1 182 ? -2.486 -8.055 5.245 1.00 92.44 182 LEU A C 1
ATOM 1429 O O . LEU A 1 182 ? -2.972 -7.706 6.321 1.00 92.44 182 LEU A O 1
ATOM 1433 N N . LEU A 1 183 ? -3.207 -8.604 4.261 1.00 93.56 183 LEU A N 1
ATOM 1434 C CA . LEU A 1 183 ? -4.646 -8.888 4.302 1.00 93.56 183 LEU A CA 1
ATOM 1435 C C . LEU A 1 183 ? -5.003 -10.191 5.032 1.00 93.56 183 LEU A C 1
ATOM 1437 O O . LEU A 1 183 ? -6.181 -10.458 5.268 1.00 93.56 183 LEU A O 1
ATOM 1441 N N . LYS A 1 184 ? -4.017 -11.001 5.428 1.00 91.31 184 LYS A N 1
ATOM 1442 C CA . LYS A 1 184 ? -4.241 -12.158 6.302 1.00 91.31 184 LYS A CA 1
ATOM 1443 C C . LYS A 1 184 ? -4.341 -11.682 7.754 1.00 91.31 184 LYS A C 1
ATOM 1445 O O . LYS A 1 184 ? -3.385 -11.080 8.251 1.00 91.31 184 LYS A O 1
ATOM 1450 N N . PRO A 1 185 ? -5.460 -11.941 8.453 1.00 90.06 185 PRO A N 1
ATOM 1451 C CA . PRO A 1 185 ? -5.558 -11.610 9.864 1.00 90.06 185 PRO A CA 1
ATOM 1452 C C . PRO A 1 185 ? -4.541 -12.440 10.648 1.00 90.06 185 PRO A C 1
ATOM 1454 O O . PRO A 1 185 ? -4.412 -13.649 10.457 1.00 90.06 185 PRO A O 1
ATOM 1457 N N . VAL A 1 186 ? -3.811 -11.770 11.529 1.00 90.38 186 VAL A N 1
ATOM 1458 C CA . VAL A 1 186 ? -2.842 -12.383 12.442 1.00 90.38 186 VAL A CA 1
ATOM 1459 C C . VAL A 1 186 ? -3.319 -12.125 13.859 1.00 90.38 186 VAL A C 1
ATOM 1461 O O . VAL A 1 186 ? -3.812 -11.033 14.151 1.00 90.38 186 VAL A O 1
ATOM 1464 N N . ASP A 1 187 ? -3.180 -13.123 14.726 1.00 88.88 187 ASP A N 1
ATOM 1465 C CA . ASP A 1 187 ? -3.485 -12.966 16.143 1.00 88.88 187 ASP A CA 1
ATOM 1466 C C . ASP A 1 187 ? -2.618 -11.861 16.763 1.00 88.88 187 ASP A C 1
ATOM 1468 O O . ASP A 1 187 ? -1.409 -11.798 16.530 1.00 88.88 187 ASP A O 1
ATOM 1472 N N . GLU A 1 188 ? -3.229 -10.988 17.562 1.00 84.19 188 GLU A N 1
ATOM 1473 C CA . GLU A 1 188 ? -2.569 -9.803 18.117 1.00 84.19 188 GLU A CA 1
ATOM 1474 C C . GLU A 1 188 ? -1.326 -10.144 18.955 1.00 84.19 188 GLU A C 1
ATOM 1476 O O . GLU A 1 188 ? -0.346 -9.391 18.964 1.00 84.19 188 GLU A O 1
ATOM 1481 N N . SER A 1 189 ? -1.320 -11.305 19.615 1.00 86.69 189 SER A N 1
ATOM 1482 C CA . SER A 1 189 ? -0.179 -11.758 20.411 1.00 86.69 189 SER A CA 1
ATOM 1483 C C . SER A 1 189 ? 1.057 -12.060 19.553 1.00 86.69 189 SER A C 1
ATOM 1485 O O . SER A 1 189 ? 2.180 -11.732 19.959 1.00 86.69 189 SER A O 1
ATOM 1487 N N . LEU A 1 190 ? 0.851 -12.590 18.344 1.00 91.31 190 LEU A N 1
ATOM 1488 C CA . LEU A 1 190 ? 1.883 -12.988 17.379 1.00 91.31 190 LEU A CA 1
ATOM 1489 C C . LEU A 1 190 ? 2.203 -11.888 16.355 1.00 91.31 190 LEU A C 1
ATOM 1491 O O . LEU A 1 190 ? 3.116 -12.025 15.539 1.00 91.31 190 LEU A O 1
ATOM 1495 N N . ASP A 1 191 ? 1.475 -10.774 16.402 1.00 92.69 191 ASP A N 1
ATOM 1496 C CA . ASP A 1 191 ? 1.566 -9.698 15.425 1.00 92.69 191 ASP A CA 1
ATOM 1497 C C . ASP A 1 191 ? 2.765 -8.765 15.675 1.00 92.69 191 ASP A C 1
ATOM 1499 O O . ASP A 1 191 ? 2.642 -7.608 16.092 1.00 92.69 191 ASP A O 1
ATOM 1503 N N . HIS A 1 192 ? 3.969 -9.276 15.411 1.00 93.25 192 HIS A N 1
ATOM 1504 C CA . HIS A 1 192 ? 5.210 -8.499 15.495 1.00 93.25 192 HIS A CA 1
ATOM 1505 C C . HIS A 1 192 ? 5.208 -7.284 14.561 1.00 93.25 192 HIS A C 1
ATOM 1507 O O . HIS A 1 192 ? 5.793 -6.252 14.893 1.00 93.25 192 HIS A O 1
ATOM 1513 N N . TYR A 1 193 ? 4.517 -7.379 13.423 1.00 92.75 193 TYR A N 1
ATOM 1514 C CA . TYR A 1 193 ? 4.412 -6.288 12.462 1.00 92.75 193 TYR A CA 1
ATOM 1515 C C . TYR A 1 193 ? 3.632 -5.102 13.042 1.00 92.75 193 TYR A C 1
ATOM 1517 O O . TYR A 1 193 ? 4.133 -3.975 13.048 1.00 92.75 193 TYR A O 1
ATOM 1525 N N . LYS A 1 194 ? 2.455 -5.352 13.632 1.00 93.19 194 LYS A N 1
ATOM 1526 C CA . LYS A 1 194 ? 1.675 -4.318 14.333 1.00 93.19 194 LYS A CA 1
ATOM 1527 C C . LYS A 1 194 ? 2.437 -3.735 15.523 1.00 93.19 194 LYS A C 1
ATOM 1529 O O . LYS A 1 194 ? 2.441 -2.517 15.699 1.00 93.19 194 LYS A O 1
ATOM 1534 N N . LYS A 1 195 ? 3.138 -4.565 16.308 1.00 94.50 195 LYS A N 1
ATOM 1535 C CA . LYS A 1 195 ? 3.999 -4.087 17.412 1.00 94.50 195 LYS A CA 1
ATOM 1536 C C . LYS A 1 195 ? 5.081 -3.127 16.908 1.00 94.50 195 LYS A C 1
ATOM 1538 O O . LYS A 1 195 ? 5.284 -2.073 17.508 1.00 94.50 195 LYS A O 1
ATOM 1543 N N . GLN A 1 196 ? 5.722 -3.447 15.785 1.00 95.12 196 GLN A N 1
ATOM 1544 C CA . GLN A 1 196 ? 6.727 -2.582 15.169 1.00 95.12 196 GLN A CA 1
ATOM 1545 C C . GLN A 1 196 ? 6.127 -1.258 14.677 1.00 95.12 196 GLN A C 1
ATOM 1547 O O . GLN A 1 196 ? 6.707 -0.200 14.915 1.00 95.12 196 GLN A O 1
ATOM 1552 N N . GLN A 1 197 ? 4.947 -1.287 14.051 1.00 96.12 197 GLN A N 1
ATOM 1553 C CA . GLN A 1 197 ? 4.243 -0.074 13.620 1.00 96.12 197 GLN A CA 1
ATOM 1554 C C . GLN A 1 197 ? 3.862 0.832 14.799 1.00 96.12 197 GLN A C 1
ATOM 1556 O O . GLN A 1 197 ? 4.016 2.050 14.711 1.00 96.12 197 GLN A O 1
ATOM 1561 N N . LEU A 1 198 ? 3.392 0.256 15.910 1.00 94.38 198 LEU A N 1
ATOM 1562 C CA . LEU A 1 198 ? 3.067 1.006 17.126 1.00 94.38 198 LEU A CA 1
ATOM 1563 C C . LEU A 1 198 ? 4.318 1.591 17.790 1.00 94.38 198 LEU A C 1
ATOM 1565 O O . LEU A 1 198 ? 4.279 2.731 18.254 1.00 94.38 198 LEU A O 1
ATOM 1569 N N . ARG A 1 199 ? 5.439 0.858 17.780 1.00 94.81 199 ARG A N 1
ATOM 1570 C CA . ARG A 1 199 ? 6.743 1.371 18.223 1.00 94.81 199 ARG A CA 1
ATOM 1571 C C . ARG A 1 199 ? 7.190 2.556 17.365 1.00 94.81 199 ARG A C 1
ATOM 1573 O O . ARG A 1 199 ? 7.513 3.603 17.915 1.00 94.81 199 ARG A O 1
ATOM 1580 N N . GLU A 1 200 ? 7.156 2.422 16.036 1.00 94.94 200 GLU A N 1
ATOM 1581 C CA . GLU A 1 200 ? 7.472 3.510 15.093 1.00 94.94 200 GLU A CA 1
ATOM 1582 C C . GLU A 1 200 ? 6.565 4.728 15.341 1.00 94.94 200 GLU A C 1
ATOM 1584 O O . GLU A 1 200 ? 7.052 5.854 15.431 1.00 94.94 200 GLU A O 1
ATOM 1589 N N . LEU A 1 201 ? 5.262 4.515 15.552 1.00 95.19 201 LEU A N 1
ATOM 1590 C CA . LEU A 1 201 ? 4.318 5.588 15.864 1.00 95.19 201 LEU A CA 1
ATOM 1591 C C . LEU A 1 201 ? 4.655 6.312 17.178 1.00 95.19 201 LEU A C 1
ATOM 1593 O O . LEU A 1 201 ? 4.611 7.540 17.226 1.00 95.19 201 LEU A O 1
ATOM 1597 N N . ALA A 1 202 ? 4.993 5.571 18.236 1.00 94.12 202 ALA A N 1
ATOM 1598 C CA . ALA A 1 202 ? 5.342 6.139 19.537 1.00 94.12 202 ALA A CA 1
ATOM 1599 C C . ALA A 1 202 ? 6.645 6.955 19.483 1.00 94.12 202 ALA A C 1
ATOM 1601 O O . ALA A 1 202 ? 6.735 8.008 20.117 1.00 94.12 202 ALA A O 1
ATOM 1602 N N . MET A 1 203 ? 7.621 6.513 18.681 1.00 92.69 203 MET A N 1
ATOM 1603 C CA . MET A 1 203 ? 8.837 7.288 18.407 1.00 92.69 203 MET A CA 1
ATOM 1604 C C . MET A 1 203 ? 8.510 8.580 17.647 1.00 92.69 203 MET A C 1
ATOM 1606 O O . MET A 1 203 ? 8.947 9.656 18.044 1.00 92.69 203 MET A O 1
ATOM 1610 N N . LEU A 1 204 ? 7.673 8.509 16.604 1.00 92.44 204 LEU A N 1
ATOM 1611 C CA . LEU A 1 204 ? 7.254 9.682 15.820 1.00 92.44 204 LEU A CA 1
ATOM 1612 C C . LEU A 1 204 ? 6.435 10.701 16.624 1.00 92.44 204 LEU A C 1
ATOM 1614 O O . LEU A 1 204 ? 6.434 11.887 16.289 1.00 92.44 204 LEU A O 1
ATOM 1618 N N . ASN A 1 205 ? 5.719 10.246 17.652 1.00 92.94 205 ASN A N 1
ATOM 1619 C CA . ASN A 1 205 ? 4.965 11.102 18.566 1.00 92.94 205 ASN A CA 1
ATOM 1620 C C . ASN A 1 205 ? 5.818 11.630 19.734 1.00 92.94 205 ASN A C 1
ATOM 1622 O O . ASN A 1 205 ? 5.327 12.436 20.519 1.00 92.94 205 ASN A O 1
ATOM 1626 N N . GLY A 1 206 ? 7.077 11.192 19.864 1.00 87.19 206 GLY A N 1
ATOM 1627 C CA . GLY A 1 206 ? 7.989 11.620 20.928 1.00 87.19 206 GLY A CA 1
ATOM 1628 C C . GLY A 1 206 ? 7.666 11.055 22.316 1.00 87.19 206 GLY A C 1
ATOM 1629 O O . GLY A 1 206 ? 8.248 11.500 23.303 1.00 87.19 206 GLY A O 1
ATOM 1630 N N . THR A 1 207 ? 6.753 10.084 22.413 1.00 83.56 207 T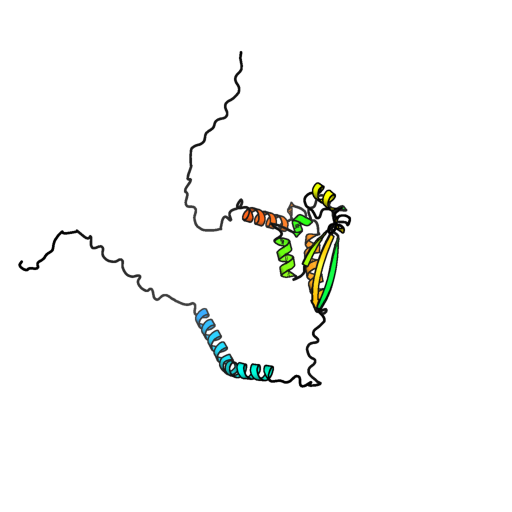HR A N 1
ATOM 1631 C CA . THR A 1 207 ? 6.373 9.435 23.681 1.00 83.56 207 THR A CA 1
ATOM 1632 C C . THR A 1 207 ? 7.276 8.257 24.033 1.00 83.56 207 THR A C 1
ATOM 1634 O O . THR A 1 207 ? 7.282 7.813 25.176 1.00 83.56 207 THR A O 1
ATOM 1637 N N . LEU A 1 208 ? 8.033 7.745 23.060 1.00 77.50 208 LEU A N 1
ATOM 1638 C CA . LEU A 1 208 ? 9.040 6.706 23.245 1.00 77.50 208 LEU A CA 1
ATOM 1639 C C . LEU A 1 208 ? 10.412 7.271 22.859 1.00 77.50 208 LEU A C 1
ATOM 1641 O O . LEU A 1 208 ? 10.636 7.603 21.695 1.00 77.50 208 LEU A O 1
ATOM 1645 N N . ARG A 1 209 ? 11.321 7.383 23.833 1.00 71.81 209 ARG A N 1
ATOM 1646 C CA . ARG A 1 209 ? 12.749 7.634 23.592 1.00 71.81 209 ARG A CA 1
ATOM 1647 C C . ARG A 1 209 ? 13.441 6.286 23.403 1.00 71.81 209 ARG A C 1
ATOM 1649 O O . ARG A 1 209 ? 13.174 5.362 24.165 1.00 71.81 209 ARG A O 1
ATOM 1656 N N . GLU A 1 210 ? 14.294 6.149 22.390 1.00 61.09 210 GLU A N 1
ATOM 1657 C CA . GLU A 1 210 ? 15.155 4.968 22.314 1.00 61.09 210 GLU A CA 1
ATOM 1658 C C . GLU A 1 210 ? 16.189 5.043 23.437 1.00 61.09 210 GLU A C 1
ATOM 1660 O O . GLU A 1 210 ? 17.092 5.878 23.423 1.00 61.09 210 GLU A O 1
ATOM 1665 N N . GLU A 1 211 ? 16.032 4.165 24.421 1.00 53.94 211 GLU A N 1
ATOM 1666 C CA . GLU A 1 211 ? 17.080 3.815 25.370 1.00 53.94 211 GLU A CA 1
ATOM 1667 C C . GLU A 1 211 ? 18.181 3.094 24.563 1.00 53.94 211 GLU A C 1
ATOM 1669 O O . GLU A 1 211 ? 18.114 1.889 24.312 1.00 53.94 211 GLU A O 1
ATOM 1674 N N . SER A 1 212 ? 19.161 3.839 24.053 1.00 43.97 212 SER A N 1
ATOM 1675 C CA . SER A 1 212 ? 20.319 3.279 23.349 1.00 43.97 212 SER A CA 1
ATOM 1676 C C . SER A 1 212 ? 21.110 2.342 24.277 1.00 43.97 212 SER A C 1
ATOM 1678 O O . SER A 1 212 ? 21.463 2.763 25.384 1.00 43.97 212 SER A O 1
ATOM 1680 N N . PRO A 1 213 ? 21.453 1.105 23.867 1.00 55.47 213 PRO A N 1
ATOM 1681 C CA . PRO A 1 213 ? 22.294 0.242 24.682 1.00 55.47 213 PRO A CA 1
ATOM 1682 C C . PRO A 1 213 ? 23.741 0.767 24.658 1.00 55.47 213 PRO A C 1
ATOM 1684 O O . PRO A 1 213 ? 24.424 0.698 23.641 1.00 55.47 213 PRO A O 1
ATOM 1687 N N . SER A 1 214 ? 24.190 1.252 25.821 1.00 48.84 214 SER A N 1
ATOM 1688 C CA . SER A 1 214 ? 25.541 1.711 26.208 1.00 48.84 214 SER A CA 1
ATOM 1689 C C . SER A 1 214 ? 25.928 3.174 25.918 1.00 48.84 214 SER A C 1
ATOM 1691 O O . SER A 1 214 ? 26.480 3.504 24.880 1.00 48.84 214 SER A O 1
ATOM 1693 N N . MET A 1 215 ? 25.724 4.036 26.921 1.00 40.72 215 MET A N 1
ATOM 1694 C CA . MET A 1 215 ? 26.805 4.754 27.619 1.00 40.72 215 MET A CA 1
ATOM 1695 C C . MET A 1 215 ? 26.320 5.130 29.037 1.00 40.72 215 MET A C 1
ATOM 1697 O O . MET A 1 215 ? 25.528 6.047 29.202 1.00 40.72 215 MET A O 1
ATOM 1701 N N . SER A 1 216 ? 26.835 4.407 30.042 1.00 41.53 216 SER A N 1
ATOM 1702 C CA . SER A 1 216 ? 26.947 4.732 31.486 1.00 41.53 216 SER A CA 1
ATOM 1703 C C . SER A 1 216 ? 25.708 5.125 32.335 1.00 41.53 216 SER A C 1
ATOM 1705 O O . SER A 1 216 ? 25.017 6.095 32.033 1.00 41.53 216 SER A O 1
ATOM 1707 N N . PRO A 1 217 ? 25.512 4.493 33.517 1.00 49.94 217 PRO A N 1
ATOM 1708 C CA . PRO A 1 217 ? 24.637 5.004 34.565 1.00 49.94 217 PRO A CA 1
ATOM 1709 C C . PRO A 1 217 ? 25.367 6.113 35.340 1.00 49.94 217 PRO A C 1
ATOM 1711 O O . PRO A 1 217 ? 26.065 5.841 36.314 1.00 49.94 217 PRO A O 1
ATOM 1714 N N . SER A 1 218 ? 25.218 7.374 34.928 1.00 43.06 218 SER A N 1
ATOM 1715 C CA . SER A 1 218 ? 25.497 8.503 35.823 1.00 43.06 218 SER A CA 1
ATOM 1716 C C . SER A 1 218 ? 24.183 9.119 36.276 1.00 43.06 218 SER A C 1
ATOM 1718 O O . SER A 1 218 ? 23.490 9.809 35.531 1.00 43.06 218 SER A O 1
ATOM 1720 N N . MET A 1 219 ? 23.860 8.822 37.526 1.00 47.12 219 MET A N 1
ATOM 1721 C CA . MET A 1 219 ? 22.814 9.439 38.323 1.00 47.12 219 MET A CA 1
ATOM 1722 C C . MET A 1 219 ? 22.804 10.964 38.163 1.00 47.12 219 MET A C 1
ATOM 1724 O O . MET A 1 219 ? 23.814 11.628 38.387 1.00 47.12 219 MET A O 1
ATOM 1728 N N . SER A 1 220 ? 21.636 11.525 37.868 1.00 46.41 220 SER A N 1
ATOM 1729 C CA . SER A 1 220 ? 21.251 12.867 38.311 1.00 46.41 220 SER A CA 1
ATOM 1730 C C . SER A 1 220 ? 19.725 12.931 38.416 1.00 46.41 220 SER A C 1
ATOM 1732 O O . SER A 1 220 ? 19.048 13.134 37.409 1.00 46.41 220 SER A O 1
ATOM 1734 N N . PRO A 1 221 ? 19.149 12.742 39.616 1.00 47.97 221 PRO A N 1
ATOM 1735 C CA . PRO A 1 221 ? 17.753 13.047 39.860 1.00 47.97 221 PRO A CA 1
ATOM 1736 C C . PRO A 1 221 ? 17.633 14.559 40.067 1.00 47.97 221 PRO A C 1
ATOM 1738 O O . PRO A 1 221 ? 17.896 15.067 41.155 1.00 47.97 221 PRO A O 1
ATOM 1741 N N . SER A 1 222 ? 17.232 15.303 39.036 1.00 45.84 222 SER A N 1
ATOM 1742 C CA . SER A 1 222 ? 16.722 16.657 39.264 1.00 45.84 222 SER A CA 1
ATOM 1743 C C . SER A 1 222 ? 15.275 16.543 39.740 1.00 45.84 222 SER A C 1
ATOM 1745 O O . SER A 1 222 ? 14.326 16.531 38.957 1.00 45.84 222 SER A O 1
ATOM 1747 N N . MET A 1 223 ? 15.114 16.383 41.053 1.00 43.34 223 MET A N 1
ATOM 1748 C CA . MET A 1 223 ? 13.838 16.612 41.716 1.00 43.34 223 MET A CA 1
ATOM 1749 C C . MET A 1 223 ? 13.545 18.110 41.662 1.00 43.34 223 MET A C 1
ATOM 1751 O O . MET A 1 223 ? 14.234 18.904 42.294 1.00 43.34 223 MET A O 1
ATOM 1755 N N . SER A 1 224 ? 12.522 18.490 40.905 1.00 48.12 224 SER A N 1
ATOM 1756 C CA . SER A 1 224 ? 11.888 19.804 41.018 1.00 48.12 224 SER A CA 1
ATOM 1757 C C . SER A 1 224 ? 10.731 19.681 42.019 1.00 48.12 224 SER A C 1
ATOM 1759 O O . SER A 1 224 ? 9.764 18.985 41.705 1.00 48.12 224 SER A O 1
ATOM 1761 N N . PRO A 1 225 ? 10.778 20.302 43.216 1.00 55.47 225 PRO A N 1
ATOM 1762 C CA . PRO A 1 225 ? 9.716 20.184 44.201 1.00 55.47 225 PRO A CA 1
ATOM 1763 C C . PRO A 1 225 ? 8.943 21.501 44.300 1.00 55.47 225 PRO A C 1
ATOM 1765 O O . PRO A 1 225 ? 9.233 22.309 45.171 1.00 55.47 225 PRO A O 1
ATOM 1768 N N . PHE A 1 226 ? 7.952 21.731 43.434 1.00 45.34 226 PHE A N 1
ATOM 1769 C CA . PHE A 1 226 ? 6.817 22.603 43.770 1.00 45.34 226 PHE A CA 1
ATOM 1770 C C . PHE A 1 226 ? 5.708 22.492 42.718 1.00 45.34 226 PHE A C 1
ATOM 1772 O O . PHE A 1 226 ? 5.840 23.035 41.629 1.00 45.34 226 PHE A O 1
ATOM 1779 N N . ASN A 1 227 ? 4.611 21.803 43.041 1.00 42.06 227 ASN A N 1
ATOM 1780 C CA . ASN A 1 227 ? 3.264 22.367 42.899 1.00 42.06 227 ASN A CA 1
ATOM 1781 C C . ASN A 1 227 ? 2.249 21.441 43.589 1.00 42.06 227 ASN A C 1
ATOM 1783 O O . ASN A 1 227 ? 1.623 20.583 42.969 1.00 42.06 227 ASN A O 1
ATOM 1787 N N . SER A 1 228 ? 2.105 21.591 44.903 1.00 43.72 228 SER A N 1
ATOM 1788 C CA . SER A 1 228 ? 0.995 21.012 45.654 1.00 43.72 228 SER A CA 1
ATOM 1789 C C . SER A 1 228 ? -0.200 21.969 45.629 1.00 43.72 228 SER A C 1
ATOM 1791 O O . SER A 1 228 ? -0.497 22.647 46.609 1.00 43.72 228 SER A O 1
ATOM 1793 N N . THR A 1 229 ? -0.961 22.003 44.533 1.00 47.72 229 THR A N 1
ATOM 1794 C CA . THR A 1 229 ? -2.347 22.495 44.608 1.00 47.72 229 THR A CA 1
ATOM 1795 C C . THR A 1 229 ? -3.228 21.364 45.111 1.00 47.72 229 THR A C 1
ATOM 1797 O O . THR A 1 229 ? -3.728 20.531 44.357 1.00 47.72 229 THR A O 1
ATOM 1800 N N . GLY A 1 230 ? -3.328 21.318 46.438 1.00 43.97 230 GLY A N 1
ATOM 1801 C CA . GLY A 1 230 ? -4.099 20.348 47.192 1.00 43.97 230 GLY A CA 1
ATOM 1802 C C . GLY A 1 230 ? -5.592 20.374 46.877 1.00 43.97 230 GLY A C 1
ATOM 1803 O O . GLY A 1 230 ? -6.239 21.419 46.829 1.00 43.97 230 GLY A O 1
ATOM 1804 N N . MET A 1 231 ? -6.139 19.169 46.772 1.00 58.19 231 MET A N 1
ATOM 1805 C CA . MET A 1 231 ? -7.549 18.871 46.979 1.00 58.19 231 MET A CA 1
ATOM 1806 C C . MET A 1 231 ? -7.978 19.361 48.371 1.00 58.19 231 MET A C 1
ATOM 1808 O O . MET A 1 231 ? -7.389 18.962 49.378 1.00 58.19 231 MET A O 1
ATOM 1812 N N . LYS A 1 232 ? -9.032 20.181 48.455 1.00 59.81 232 LYS A N 1
ATOM 1813 C CA . LYS A 1 232 ? -9.741 20.461 49.714 1.00 59.81 232 LYS A CA 1
ATOM 1814 C C . LYS A 1 232 ? -11.243 20.235 49.550 1.00 59.81 232 LYS A C 1
ATOM 1816 O O . LYS A 1 232 ? -11.981 21.078 49.064 1.00 59.81 232 LYS A O 1
ATOM 1821 N N . ARG A 1 233 ? -11.615 19.013 49.934 1.00 51.62 233 ARG A N 1
ATOM 1822 C CA . ARG A 1 233 ? -12.780 18.562 50.712 1.00 51.62 233 ARG A CA 1
ATOM 1823 C C . ARG A 1 233 ? -13.881 19.590 51.037 1.00 51.62 233 ARG A C 1
ATOM 1825 O O . ARG A 1 233 ? -13.617 20.669 51.558 1.00 51.62 233 ARG A O 1
ATOM 1832 N N . ALA A 1 234 ? -15.115 19.120 50.849 1.00 47.09 234 ALA A N 1
ATOM 1833 C CA . ALA A 1 234 ? -16.391 19.703 51.254 1.00 47.09 234 ALA A CA 1
ATOM 1834 C C . ALA A 1 234 ? -16.458 20.179 52.718 1.00 47.09 234 ALA A C 1
ATOM 1836 O O . ALA A 1 234 ? -15.833 19.590 53.607 1.00 47.09 234 ALA A O 1
ATOM 1837 N N . LYS A 1 235 ? -17.309 21.185 52.967 1.00 49.22 235 LYS A N 1
ATOM 1838 C CA . LYS A 1 235 ? -17.754 21.576 54.307 1.00 49.22 235 LYS A CA 1
ATOM 1839 C C . LYS A 1 235 ? -19.253 21.888 54.330 1.00 49.22 235 LYS A C 1
ATOM 1841 O O . LYS A 1 235 ? -19.774 22.585 53.469 1.00 49.22 235 LYS A O 1
ATOM 1846 N N . THR A 1 236 ? -19.890 21.293 55.327 1.00 49.44 236 THR A N 1
ATOM 1847 C CA . THR A 1 236 ? -21.283 21.340 55.778 1.00 49.44 236 THR A CA 1
ATOM 1848 C C . THR A 1 236 ? -21.628 22.651 56.505 1.00 49.44 236 THR A C 1
ATOM 1850 O O . THR A 1 236 ? -20.761 23.203 57.180 1.00 49.44 236 THR A O 1
ATOM 1853 N N . GLY A 1 237 ? -22.917 23.032 56.476 1.00 53.38 237 GLY A N 1
ATOM 1854 C CA . GLY A 1 237 ? -23.589 24.004 57.368 1.00 53.38 237 GLY A CA 1
ATOM 1855 C C . GLY A 1 237 ? -23.474 25.465 56.911 1.00 53.38 237 GLY A C 1
ATOM 1856 O O . GLY A 1 237 ? -22.378 25.912 56.603 1.00 53.38 237 GLY A O 1
ATOM 1857 N N . ARG A 1 238 ? -24.542 26.266 56.852 1.00 48.34 238 ARG A N 1
ATOM 1858 C CA . ARG A 1 238 ? -25.722 26.359 57.724 1.00 48.34 238 ARG A CA 1
ATOM 1859 C C . ARG A 1 238 ? -26.902 26.952 56.954 1.00 48.34 238 ARG A C 1
ATOM 1861 O O . ARG A 1 238 ? -26.624 27.727 56.014 1.00 48.34 238 ARG A O 1
#

Secondary structure (DSSP, 8-state):
-----------------PPPPPP----------HHHHHHHHHHHHHHHHHHHHHTTHHHHHHHHHH------TT------PPEEEEEEEEE--TTT-TT--HHHHHH-GGGHHHHHHHHHH--EEEEESTT-SS-HHHHHHHTTSTT-GGGGSPSEEEEEEEEEHHHHHHHHHHHHHHHHHHSS---TTT-HHHHHHHHHHHHHTTS-----S-S-----------------------

Organism: Phaseolus angularis (NCBI:txid3914)

Foldseek 3Di:
DDDDDDDDDDDDDPDDPDDPDPDPDPPPPPPPPVVVVVVVVVVVVVVVVCVVVVVCVVVVVVVVVPDDVPDDPPDPDPPPFDWDKDKDKFAFVCVVPVPDDLLCLCQFAVRVNVVVLCVVLVKDKDWFEAPNDVDNVVLVVCCPPPPNVRPPHHTMMMIMDTGGPVCRVVSVVSSCVVSVVSSDDDDPVPPVSNVVSVVVNCVVVVVDDPPDPDDDPDDDPPDDDDDPPDDDDDDDDD

InterPro domains:
  IPR004087 K Homology domain [SM00322] (84-180)
  IPR036612 K Homology domain, type 1 superfamily [G3DSA:3.30.1370.10] (31-216)
  IPR036612 K Homology domain, type 1 superfamily [SSF54791] (90-209)
  IPR045071 KH domain-containing BBP-like [PTHR11208] (31-230)
  IPR055256 KHDC4/BBP-like, KH-domain type I [PF22675] (96-184)

Radius of gyration: 36.25 Å; chains: 1; bounding box: 83×91×99 Å

Sequence (238 aa):
MGERIHGGGNGNGCYFHFPPPPSPVRSSSSSIPPDRERYFAELLAERQKLVPFVQILPQCTKLLTQAPPMGWPGTQGVPSTPIVKRVIRLDVPVDKYPNYNFVGRILGPRGNSLKRVEAMTECRVYIRGCGSVKDSIKEEKLKDKPGYEHLKEPLHVLVEAEFPEDIINSRLDHAVAILENLLKPVDESLDHYKKQQLRELAMLNGTLREESPSMSPSMSPSMSPFNSTGMKRAKTGR

pLDDT: mean 75.19, std 21.81, range [30.52, 97.69]